Protein AF-A0A0N8GRK8-F1 (afdb_monomer)

Mean predicted aligned error: 7.38 Å

Organism: NCBI:txid70996

Sequence (192 aa):
MQARQQLKYALVEYTTNKNFCNVYDAMGIERLEWEVVSYDRTRRVHLDRANAYLPILRCKLLVHHTLTGKAFEPSWKLEVFGGSVRDDGIESRLFKVECDPGADQKFARFPIRLSITIGPGKQTATGGIAPDGKPTTQLAMRFPADDWLGICLEIRDFLQQHQAQLESYRKNLQRERQEQRRKDIPAHSTAA

Nearest PDB structures (foldseek):
  3k44-assembly4_D  TM=4.723E-01  e=7.564E-04  Drosophila melanogaster
  8cht-assembly2_B  TM=4.473E-01  e=2.857E-03  Homo sapiens
  7dsb-assembly1_A  TM=2.562E-01  e=1.939E-03  Gallus gallus
  8ptk-assembly1_K  TM=2.245E-0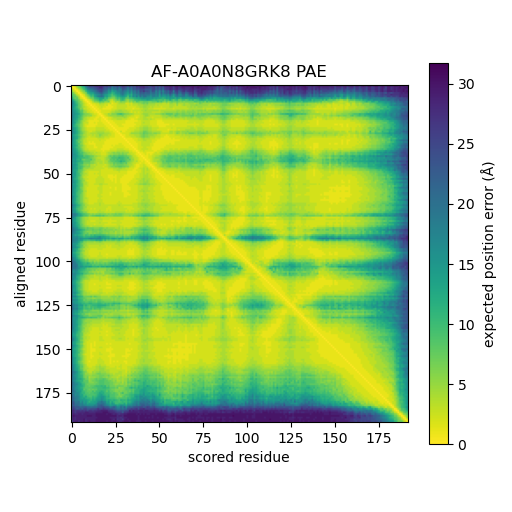1  e=8.369E-02  Sus scrofa
  7o5y-assembly1_B  TM=3.478E-01  e=1.409E+00  Streptococcus sanguinis

Solvent-accessible surface area (backbone atoms only — not comparable to full-atom values): 10696 Å² total; per-residue (Å²): 130,83,76,77,79,74,80,81,65,60,76,40,81,46,79,56,85,44,38,40,40,38,33,30,82,33,62,95,75,52,22,37,34,40,36,42,35,38,40,41,66,89,80,69,41,78,74,48,78,35,66,38,71,40,45,50,71,57,51,53,49,51,36,49,32,51,77,70,49,53,44,71,36,85,78,29,68,50,78,46,73,31,60,50,82,52,99,93,46,37,38,15,22,39,36,35,40,32,25,50,30,56,80,93,48,76,27,56,74,30,23,38,34,42,35,32,35,33,25,40,25,39,79,41,98,86,73,46,44,39,75,57,69,71,67,79,43,77,47,72,50,68,31,37,66,68,60,49,49,50,55,36,49,53,54,48,54,52,54,50,52,52,49,53,49,54,53,51,52,53,52,48,55,52,49,53,53,50,54,50,53,60,70,67,54,73,96,78,87,86,86,130

Foldseek 3Di:
DPPPPPDFDFLDWDDDLFKIWTWTDPCVVQWIKIKIWTADNVVGDTDDMFIDTGHVVLLVVLLVCLVVVVQQDPFDKDWDWAWDQDPVATKIKIWMWHQCCDVVSVNVQFRIKIKIFIDHWDQDPVRGIDDDDDTPDMDMDTHGSVVSNVVSVSSVVVVVVVVVVVVVVVVVVVVVVVVVVVVVPDPPDPDD

Structure (mmCIF, N/CA/C/O backbone):
data_AF-A0A0N8GRK8-F1
#
_entry.id   AF-A0A0N8GRK8-F1
#
loop_
_atom_site.group_PDB
_atom_site.id
_atom_site.type_symbol
_atom_site.label_atom_id
_atom_site.label_alt_id
_atom_site.label_comp_id
_atom_site.label_asym_id
_atom_site.label_entity_id
_atom_site.label_seq_id
_atom_site.pdbx_PDB_ins_code
_atom_site.Cartn_x
_atom_site.Cartn_y
_atom_site.Cartn_z
_atom_site.occupancy
_atom_site.B_iso_or_equiv
_atom_site.auth_seq_id
_atom_site.auth_comp_id
_atom_site.auth_asym_id
_atom_site.auth_atom_id
_atom_site.pdbx_PDB_model_num
ATOM 1 N N . MET A 1 1 ? 24.650 9.203 21.173 1.00 37.41 1 MET A N 1
ATOM 2 C CA . MET A 1 1 ? 23.870 7.959 21.345 1.00 37.41 1 MET A CA 1
ATOM 3 C C . MET A 1 1 ? 23.267 7.595 20.000 1.00 37.41 1 MET A C 1
ATOM 5 O O . MET A 1 1 ? 22.444 8.356 19.510 1.00 37.41 1 MET A O 1
ATOM 9 N N . GLN A 1 2 ? 23.716 6.512 19.361 1.00 35.03 2 GLN A N 1
ATOM 10 C CA . GLN A 1 2 ? 23.050 6.004 18.159 1.00 35.03 2 GLN A CA 1
ATOM 11 C C . GLN A 1 2 ? 21.679 5.479 18.585 1.00 35.03 2 GLN A C 1
ATOM 13 O O . GLN A 1 2 ? 21.599 4.581 19.423 1.00 35.03 2 GLN A O 1
ATOM 18 N N . ALA A 1 3 ? 20.610 6.087 18.072 1.00 41.72 3 ALA A N 1
ATOM 19 C CA . ALA A 1 3 ? 19.265 5.572 18.262 1.00 41.72 3 ALA A CA 1
ATOM 20 C C . ALA A 1 3 ? 19.262 4.107 17.809 1.00 41.72 3 ALA A C 1
ATOM 22 O O . ALA A 1 3 ? 19.614 3.818 16.664 1.00 41.72 3 ALA A O 1
ATOM 23 N N . ARG A 1 4 ? 18.923 3.182 18.718 1.00 41.66 4 ARG A N 1
ATOM 24 C CA . ARG A 1 4 ? 18.639 1.789 18.361 1.00 41.66 4 ARG A CA 1
ATOM 25 C C . ARG A 1 4 ? 17.619 1.842 17.230 1.00 41.66 4 ARG A C 1
ATOM 27 O O . ARG A 1 4 ? 16.490 2.267 17.458 1.00 41.66 4 ARG A O 1
ATOM 34 N N . GLN A 1 5 ? 18.037 1.477 16.022 1.00 45.66 5 GLN A N 1
ATOM 35 C CA . GLN A 1 5 ? 17.149 1.361 14.876 1.00 45.66 5 GLN A CA 1
ATOM 36 C C . GLN A 1 5 ? 16.106 0.309 15.254 1.00 45.66 5 GLN A C 1
ATOM 38 O O . GLN A 1 5 ? 16.410 -0.880 15.343 1.00 45.66 5 GLN A O 1
ATOM 43 N N . GLN A 1 6 ? 14.908 0.761 15.615 1.00 50.41 6 GLN A N 1
ATOM 44 C CA . GLN A 1 6 ? 13.817 -0.130 15.963 1.00 50.41 6 GLN A CA 1
ATOM 45 C C . GLN A 1 6 ? 13.477 -0.907 14.691 1.00 50.41 6 GLN A C 1
ATOM 47 O O . GLN A 1 6 ? 13.160 -0.306 13.664 1.00 50.41 6 GLN A O 1
ATOM 52 N N . LEU A 1 7 ? 13.637 -2.231 14.733 1.00 54.00 7 LEU A N 1
ATOM 53 C CA . LEU A 1 7 ? 13.272 -3.098 13.619 1.00 54.00 7 LEU A CA 1
ATOM 54 C C . LEU A 1 7 ? 11.787 -2.872 13.319 1.00 54.00 7 LEU A C 1
ATOM 56 O O . LEU A 1 7 ? 10.940 -3.073 14.190 1.00 54.00 7 LEU A O 1
ATOM 60 N N . LYS A 1 8 ? 11.482 -2.403 12.105 1.00 67.00 8 LYS A N 1
ATOM 61 C CA . LYS A 1 8 ? 10.104 -2.283 11.631 1.00 67.00 8 LYS A CA 1
ATOM 62 C C . LYS A 1 8 ? 9.574 -3.694 11.391 1.00 67.00 8 LYS A C 1
ATOM 64 O O . LYS A 1 8 ? 10.109 -4.405 10.544 1.00 67.00 8 LYS A O 1
ATOM 69 N N . TYR A 1 9 ? 8.543 -4.097 12.126 1.00 71.50 9 TYR A N 1
ATOM 70 C CA . TYR A 1 9 ? 7.850 -5.354 11.859 1.00 71.50 9 TYR A CA 1
ATOM 71 C C . TYR A 1 9 ? 6.912 -5.161 10.667 1.00 71.50 9 TYR A C 1
ATOM 73 O O . TYR A 1 9 ? 6.060 -4.271 10.680 1.00 71.50 9 TYR A O 1
ATOM 81 N N . ALA A 1 10 ? 7.111 -5.957 9.616 1.00 83.00 10 ALA A N 1
ATOM 82 C CA . ALA A 1 10 ? 6.223 -5.961 8.465 1.00 83.00 10 ALA A CA 1
ATOM 83 C C . ALA A 1 10 ? 4.909 -6.660 8.838 1.00 83.00 10 ALA A C 1
ATOM 85 O O . ALA A 1 10 ? 4.920 -7.759 9.385 1.00 83.00 10 ALA A O 1
ATOM 86 N N . LEU A 1 11 ? 3.787 -6.014 8.528 1.00 90.50 11 LEU A N 1
ATOM 87 C CA . LEU A 1 11 ? 2.458 -6.624 8.525 1.00 90.50 11 LEU A CA 1
ATOM 88 C C . LEU A 1 11 ? 2.373 -7.697 7.440 1.00 90.50 11 LEU A C 1
ATOM 90 O O . LEU A 1 11 ? 1.757 -8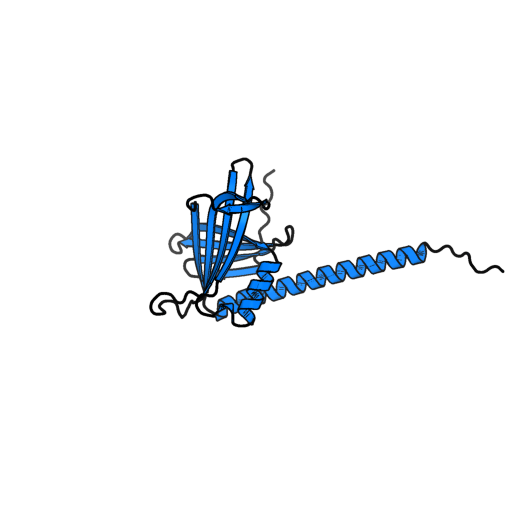.736 7.632 1.00 90.50 11 LEU A O 1
ATOM 94 N N . VAL A 1 12 ? 3.002 -7.423 6.296 1.00 93.25 12 VAL A N 1
ATOM 95 C CA . VAL A 1 12 ? 3.067 -8.322 5.148 1.00 93.25 12 VAL A CA 1
ATOM 96 C C . VAL A 1 12 ? 4.454 -8.231 4.533 1.00 93.25 12 VAL A C 1
ATOM 98 O O . VAL A 1 12 ? 4.944 -7.129 4.283 1.00 93.25 12 VAL A O 1
ATOM 101 N N . GLU A 1 13 ? 5.051 -9.382 4.245 1.00 93.12 13 GLU A N 1
ATOM 102 C CA . GLU A 1 13 ? 6.268 -9.506 3.446 1.00 93.12 13 GLU A CA 1
ATOM 103 C C . GLU A 1 13 ? 5.981 -10.437 2.266 1.00 93.12 13 GLU A C 1
ATOM 105 O O . GLU A 1 13 ? 5.696 -11.623 2.438 1.00 93.12 13 GLU A O 1
ATOM 110 N N . TYR A 1 14 ? 6.033 -9.889 1.056 1.00 93.88 14 TYR A N 1
ATOM 111 C CA . TYR A 1 14 ? 5.890 -10.645 -0.181 1.00 93.88 14 TYR A CA 1
ATOM 112 C C . TYR A 1 14 ? 7.192 -10.595 -0.966 1.00 93.88 14 TYR A C 1
ATOM 114 O O . TYR A 1 14 ? 7.738 -9.521 -1.228 1.00 93.88 14 TYR A O 1
ATOM 122 N N . THR A 1 15 ? 7.691 -11.757 -1.378 1.00 90.75 15 THR A N 1
ATOM 123 C CA . THR A 1 15 ? 9.014 -11.868 -1.992 1.00 90.75 15 THR A CA 1
ATOM 124 C C . THR A 1 15 ? 8.948 -12.580 -3.331 1.00 90.75 15 THR A C 1
ATOM 126 O O . THR A 1 15 ? 8.197 -13.527 -3.550 1.00 90.75 15 THR A O 1
ATOM 129 N N . THR A 1 16 ? 9.766 -12.106 -4.259 1.00 87.75 16 THR A N 1
ATOM 130 C CA . THR A 1 16 ? 10.042 -12.774 -5.530 1.00 87.75 16 THR A CA 1
ATOM 131 C C . THR A 1 16 ? 11.547 -12.929 -5.682 1.00 87.75 16 THR A C 1
ATOM 133 O O . THR A 1 16 ? 12.331 -12.388 -4.909 1.00 87.75 16 THR A O 1
ATOM 136 N N . ASN A 1 17 ? 11.983 -13.597 -6.749 1.00 83.56 17 ASN A N 1
ATOM 137 C CA . ASN A 1 17 ? 13.410 -13.750 -7.042 1.00 83.56 17 ASN A CA 1
ATOM 138 C C . ASN A 1 17 ? 14.182 -12.427 -7.202 1.00 83.56 17 ASN A C 1
ATOM 140 O O . ASN A 1 17 ? 15.409 -12.455 -7.145 1.00 83.56 17 ASN A O 1
ATOM 144 N N . LYS A 1 18 ? 13.493 -11.312 -7.480 1.00 87.31 18 LYS A N 1
ATOM 145 C CA . LYS A 1 18 ? 14.122 -10.022 -7.805 1.00 87.31 18 LYS A CA 1
ATOM 146 C C . LYS A 1 18 ? 13.637 -8.856 -6.957 1.00 87.31 18 LYS A C 1
ATOM 148 O O . LYS A 1 18 ? 14.332 -7.854 -6.909 1.00 87.31 18 LYS A O 1
ATOM 153 N N . ASN A 1 19 ? 12.466 -8.957 -6.335 1.00 91.88 19 ASN A N 1
ATOM 154 C CA . ASN A 1 19 ? 11.858 -7.847 -5.616 1.00 91.88 19 ASN A CA 1
ATOM 155 C C . ASN A 1 19 ? 11.193 -8.308 -4.319 1.00 91.88 19 ASN A C 1
ATOM 157 O O . ASN A 1 19 ? 10.636 -9.409 -4.272 1.00 91.88 19 ASN A O 1
ATOM 161 N N . PHE A 1 20 ? 11.179 -7.414 -3.337 1.00 92.94 20 PHE A N 1
ATOM 162 C CA . PHE A 1 20 ? 10.384 -7.498 -2.116 1.00 92.94 20 PHE A CA 1
ATOM 163 C C . PHE A 1 20 ? 9.282 -6.440 -2.154 1.00 92.94 20 PHE A C 1
ATOM 165 O O . PHE A 1 20 ? 9.511 -5.329 -2.638 1.00 92.94 20 PHE A O 1
ATOM 172 N N . CYS A 1 21 ? 8.115 -6.778 -1.620 1.00 95.75 21 CYS A N 1
ATOM 173 C CA . CYS A 1 21 ? 7.046 -5.848 -1.297 1.00 95.75 21 CYS A CA 1
ATOM 174 C C . CYS A 1 21 ? 6.692 -6.020 0.176 1.00 95.75 21 CYS A C 1
ATOM 176 O O . CYS A 1 21 ? 6.192 -7.073 0.571 1.00 95.75 21 CYS A O 1
ATOM 178 N N . ASN A 1 22 ? 6.922 -4.975 0.961 1.00 95.62 22 ASN A N 1
ATOM 179 C CA . ASN A 1 22 ? 6.666 -4.973 2.392 1.00 95.62 22 ASN A CA 1
ATOM 180 C C . ASN A 1 22 ? 5.576 -3.959 2.721 1.00 95.62 22 ASN A C 1
ATOM 182 O O . ASN A 1 22 ? 5.530 -2.870 2.142 1.00 95.62 22 ASN A O 1
ATOM 186 N N . VAL A 1 23 ? 4.722 -4.304 3.678 1.00 96.88 23 VAL A N 1
ATOM 187 C CA . VAL A 1 23 ? 3.746 -3.383 4.263 1.00 96.88 23 VAL A CA 1
ATOM 188 C C . VAL A 1 23 ? 4.037 -3.279 5.747 1.00 96.88 23 VAL A C 1
ATOM 190 O O . VAL A 1 23 ? 4.042 -4.293 6.437 1.00 96.88 23 VAL A O 1
ATOM 193 N N . TYR A 1 24 ? 4.279 -2.073 6.246 1.00 95.75 24 TYR A N 1
ATOM 194 C CA . TYR A 1 24 ? 4.592 -1.814 7.649 1.00 95.75 24 TYR A CA 1
ATOM 195 C C . TYR A 1 24 ? 3.489 -1.008 8.329 1.00 95.75 24 TYR A C 1
ATOM 197 O O . TYR A 1 24 ? 2.806 -0.181 7.710 1.00 95.75 24 TYR A O 1
ATOM 205 N N . ASP A 1 25 ? 3.372 -1.220 9.637 1.00 93.00 25 ASP A N 1
ATOM 206 C CA . ASP A 1 25 ? 2.574 -0.375 10.513 1.00 93.00 25 ASP A CA 1
ATOM 207 C C . ASP A 1 25 ? 3.177 1.042 10.575 1.00 93.00 25 ASP A C 1
ATOM 209 O O . ASP A 1 25 ? 4.331 1.237 10.963 1.00 93.00 25 ASP A O 1
ATOM 213 N N . ALA A 1 26 ? 2.377 2.037 10.187 1.00 91.38 26 ALA A N 1
ATOM 214 C CA . ALA A 1 26 ? 2.652 3.456 10.392 1.00 91.38 26 ALA A CA 1
ATOM 215 C C . ALA A 1 26 ? 1.423 4.173 10.991 1.00 91.38 26 ALA A C 1
ATOM 217 O O . ALA A 1 26 ? 1.161 5.350 10.716 1.00 91.38 26 ALA A O 1
ATOM 218 N N . MET A 1 27 ? 0.652 3.463 11.824 1.00 86.75 27 MET A N 1
ATOM 219 C CA . MET A 1 27 ? -0.590 3.945 12.431 1.00 86.75 27 MET A CA 1
ATOM 220 C C . MET A 1 27 ? -0.386 5.191 13.296 1.00 86.75 27 MET A C 1
ATOM 222 O O . MET A 1 27 ? -1.312 5.987 13.424 1.00 86.75 27 MET A O 1
ATOM 226 N N . GLY A 1 28 ? 0.829 5.427 13.808 1.00 85.25 28 GLY A N 1
ATOM 227 C CA . GLY A 1 28 ? 1.185 6.665 14.515 1.00 85.25 28 GLY A CA 1
ATOM 228 C C . GLY A 1 28 ? 0.998 7.949 13.690 1.00 85.25 28 GLY A C 1
ATOM 229 O O . GLY A 1 28 ? 0.902 9.027 14.266 1.00 85.25 28 GLY A O 1
ATOM 230 N N . ILE A 1 29 ? 0.907 7.841 12.360 1.00 87.94 29 ILE A N 1
ATOM 231 C CA . ILE A 1 29 ? 0.565 8.947 11.451 1.00 87.94 29 ILE A CA 1
ATOM 232 C C . ILE A 1 29 ? -0.678 8.642 10.599 1.00 87.94 29 ILE A C 1
ATOM 234 O O . ILE A 1 29 ? -0.863 9.246 9.544 1.00 87.94 29 ILE A O 1
ATOM 238 N N . GLU A 1 30 ? -1.506 7.687 11.035 1.00 91.56 30 GLU A N 1
ATOM 239 C CA . GLU A 1 30 ? -2.720 7.227 10.344 1.00 91.56 30 GLU A CA 1
ATOM 240 C C . GLU A 1 30 ? -2.464 6.727 8.909 1.00 91.56 30 GLU A C 1
ATOM 242 O O . GLU A 1 30 ? -3.227 6.995 7.967 1.00 91.56 30 GLU A O 1
ATOM 247 N N . ARG A 1 31 ? -1.361 5.991 8.719 1.00 94.62 31 ARG A N 1
ATOM 248 C CA . ARG A 1 31 ? -0.964 5.438 7.418 1.00 94.62 31 ARG A CA 1
ATOM 249 C C . ARG A 1 31 ? -0.446 4.007 7.532 1.00 94.62 31 ARG A C 1
ATOM 251 O O . ARG A 1 31 ? -0.099 3.551 8.611 1.00 94.62 31 ARG A O 1
ATOM 258 N N . LEU A 1 32 ? -0.361 3.322 6.396 1.00 95.88 32 LEU A N 1
ATOM 259 C CA . LEU A 1 32 ? 0.496 2.148 6.224 1.00 95.88 32 LEU A CA 1
ATOM 260 C C . LEU A 1 32 ? 1.650 2.516 5.296 1.00 95.88 32 LEU A C 1
ATOM 262 O O . LEU A 1 32 ? 1.441 3.198 4.287 1.00 95.88 32 LEU A O 1
ATOM 266 N N . GLU A 1 33 ? 2.857 2.076 5.628 1.00 96.31 33 GLU A N 1
ATOM 267 C CA . GLU A 1 33 ? 4.018 2.238 4.755 1.00 96.31 33 GLU A CA 1
ATOM 268 C C . GLU A 1 33 ? 4.107 1.042 3.815 1.00 96.31 33 GLU A C 1
ATOM 270 O O . GLU A 1 33 ? 4.198 -0.097 4.256 1.00 96.31 33 GLU A O 1
ATOM 275 N N . TRP A 1 34 ? 4.096 1.310 2.517 1.00 97.12 34 TRP A N 1
ATOM 276 C CA . TRP A 1 34 ? 4.373 0.336 1.475 1.00 97.12 34 TRP A CA 1
ATOM 277 C C . TRP A 1 34 ? 5.788 0.544 0.979 1.00 97.12 34 TRP A C 1
ATOM 279 O O . TRP A 1 34 ? 6.162 1.667 0.643 1.00 97.12 34 TRP A O 1
ATOM 289 N N . GLU A 1 35 ? 6.554 -0.529 0.891 1.00 96.38 35 GLU A N 1
ATOM 290 C CA . GLU A 1 35 ? 7.923 -0.517 0.407 1.00 96.38 35 GLU A CA 1
ATOM 291 C C . GLU A 1 35 ? 8.090 -1.544 -0.707 1.00 96.38 35 GLU A C 1
ATOM 293 O O . GLU A 1 35 ? 7.653 -2.685 -0.583 1.00 96.38 35 GLU A O 1
ATOM 298 N N . VAL A 1 36 ? 8.758 -1.137 -1.782 1.00 96.50 36 VAL A N 1
ATOM 299 C CA . VAL A 1 36 ? 9.245 -2.027 -2.832 1.00 96.50 36 VAL A CA 1
ATOM 300 C C . VAL A 1 36 ? 10.765 -1.950 -2.843 1.00 96.50 36 VAL A C 1
ATOM 302 O O . VAL A 1 36 ? 11.337 -0.858 -2.868 1.00 96.50 36 VAL A O 1
ATOM 305 N N . VAL A 1 37 ? 11.421 -3.106 -2.833 1.00 93.94 37 VAL A N 1
ATOM 306 C CA . VAL A 1 37 ? 12.886 -3.216 -2.847 1.00 93.94 37 VAL A CA 1
ATOM 307 C C . VAL A 1 37 ? 13.308 -4.092 -4.014 1.00 93.94 37 VAL A C 1
ATOM 309 O O . VAL A 1 37 ? 12.790 -5.194 -4.166 1.00 93.94 37 VAL A O 1
ATOM 312 N N . SER A 1 38 ? 14.265 -3.620 -4.809 1.00 92.31 38 SER A N 1
ATOM 313 C CA . SER A 1 38 ? 14.930 -4.411 -5.846 1.00 92.31 38 SER A CA 1
ATOM 314 C C . SER A 1 38 ? 16.134 -5.149 -5.262 1.00 92.31 38 SER A C 1
ATOM 316 O O . SER A 1 38 ? 16.874 -4.603 -4.440 1.00 92.31 38 SER A O 1
ATOM 318 N N . TYR A 1 39 ? 16.345 -6.390 -5.688 1.00 89.75 39 TYR A N 1
ATOM 319 C CA . TYR A 1 39 ? 17.332 -7.304 -5.126 1.00 89.75 39 TYR A CA 1
ATOM 320 C C . TYR A 1 39 ? 18.117 -8.049 -6.198 1.00 89.75 39 TYR A C 1
ATOM 322 O O . TYR A 1 39 ? 17.554 -8.695 -7.085 1.00 89.75 39 TYR A O 1
ATOM 330 N N . ASP A 1 40 ? 19.441 -8.023 -6.063 1.00 87.25 40 ASP A N 1
ATOM 331 C CA . ASP A 1 40 ? 20.327 -8.906 -6.809 1.00 87.25 40 ASP A CA 1
ATOM 332 C C . ASP A 1 40 ? 20.541 -10.193 -6.011 1.00 87.25 40 ASP A C 1
ATOM 334 O O . ASP A 1 40 ? 21.295 -10.225 -5.036 1.00 87.25 40 ASP A O 1
ATOM 338 N N . ARG A 1 41 ? 19.902 -11.280 -6.453 1.00 83.00 41 ARG A N 1
ATOM 339 C CA . ARG A 1 41 ? 20.027 -12.601 -5.823 1.00 83.00 41 ARG A CA 1
ATOM 340 C C . ARG A 1 41 ? 21.442 -13.175 -5.895 1.00 83.00 41 ARG A C 1
ATOM 342 O O . ARG A 1 41 ? 21.852 -13.878 -4.974 1.00 83.00 41 ARG A O 1
ATOM 349 N N . THR A 1 42 ? 22.178 -12.902 -6.968 1.00 85.94 42 THR A N 1
ATOM 350 C CA . THR A 1 42 ? 23.532 -13.434 -7.170 1.00 85.94 42 THR A CA 1
ATOM 351 C C . THR A 1 42 ? 24.502 -12.766 -6.209 1.00 85.9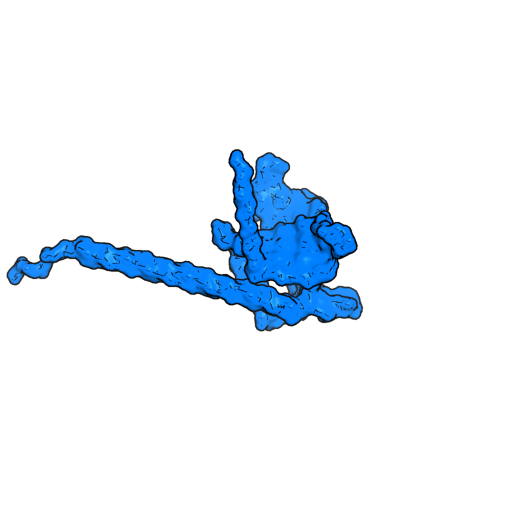4 42 THR A C 1
ATOM 353 O O . THR A 1 42 ? 25.285 -13.440 -5.542 1.00 85.94 42 THR A O 1
ATOM 356 N N . ARG A 1 43 ? 24.416 -11.438 -6.104 1.00 86.19 43 ARG A N 1
ATOM 357 C CA . ARG A 1 43 ? 25.264 -10.635 -5.212 1.00 86.19 43 ARG A CA 1
ATOM 358 C C . ARG A 1 43 ? 24.747 -10.581 -3.776 1.00 86.19 43 ARG A C 1
ATOM 360 O O . ARG A 1 43 ? 25.476 -10.159 -2.888 1.00 86.19 43 ARG A O 1
ATOM 367 N N . ARG A 1 44 ? 23.510 -11.025 -3.553 1.00 83.50 44 ARG A N 1
ATOM 368 C CA . ARG A 1 44 ? 22.783 -10.987 -2.281 1.00 83.50 44 ARG A CA 1
ATOM 369 C C . ARG A 1 44 ? 22.669 -9.583 -1.679 1.00 83.50 44 ARG A C 1
ATOM 371 O O . ARG A 1 44 ? 22.782 -9.422 -0.467 1.00 83.50 44 ARG A O 1
ATOM 378 N N . VAL A 1 45 ? 22.421 -8.572 -2.513 1.00 86.81 45 VAL A N 1
ATOM 379 C CA . VAL A 1 45 ? 22.345 -7.161 -2.090 1.00 86.81 45 VAL A CA 1
ATOM 380 C C . VAL A 1 45 ? 21.070 -6.476 -2.569 1.00 86.81 45 VAL A C 1
ATOM 382 O O . VAL A 1 45 ? 20.565 -6.757 -3.657 1.00 86.81 45 VAL A O 1
ATOM 385 N N . HIS A 1 46 ? 20.562 -5.549 -1.753 1.00 88.31 46 HIS A N 1
ATOM 386 C CA . HIS A 1 46 ? 19.513 -4.616 -2.163 1.00 88.31 46 HIS A CA 1
ATOM 387 C C . HIS A 1 46 ? 20.109 -3.616 -3.160 1.00 88.31 46 HIS A C 1
ATOM 389 O O . HIS A 1 46 ? 21.157 -3.032 -2.891 1.00 88.31 46 HIS A O 1
ATOM 395 N N . LEU A 1 47 ? 19.455 -3.444 -4.306 1.00 89.31 47 LEU A N 1
ATOM 396 C CA . LEU A 1 47 ? 19.905 -2.538 -5.363 1.00 89.31 47 LEU A CA 1
ATOM 397 C C . LEU A 1 47 ? 19.277 -1.155 -5.231 1.00 89.31 47 LEU A C 1
ATOM 399 O O . LEU A 1 47 ? 19.958 -0.151 -5.398 1.00 89.31 47 LEU A O 1
ATOM 403 N N . ASP A 1 48 ? 17.977 -1.118 -4.952 1.00 91.81 48 ASP A N 1
ATOM 404 C CA . ASP A 1 48 ? 17.205 0.115 -4.878 1.00 91.81 48 ASP A CA 1
ATOM 405 C C . ASP A 1 48 ? 15.966 -0.100 -4.002 1.00 91.81 48 ASP A C 1
ATOM 407 O O . ASP A 1 48 ? 15.522 -1.239 -3.805 1.00 91.81 48 ASP A O 1
ATOM 411 N N . ARG A 1 49 ? 15.412 0.984 -3.463 1.00 93.81 49 ARG A N 1
ATOM 412 C CA . ARG A 1 49 ? 14.279 0.968 -2.536 1.00 93.81 49 ARG A CA 1
ATOM 413 C C . ARG A 1 49 ? 13.398 2.185 -2.762 1.00 93.81 49 ARG A C 1
ATOM 415 O O . ARG A 1 49 ? 13.877 3.311 -2.801 1.00 93.81 49 ARG A O 1
ATOM 422 N N . ALA A 1 50 ? 12.093 1.956 -2.797 1.00 95.31 50 ALA A N 1
ATOM 423 C CA . ALA A 1 50 ? 11.094 3.007 -2.864 1.00 95.31 50 ALA A CA 1
ATOM 424 C C . ALA A 1 50 ? 9.984 2.719 -1.857 1.00 95.31 50 ALA A C 1
ATOM 426 O O . ALA A 1 50 ? 9.498 1.593 -1.777 1.00 95.31 50 ALA A O 1
ATOM 427 N N . ASN A 1 51 ? 9.565 3.734 -1.106 1.00 95.81 51 ASN A N 1
ATOM 428 C CA . ASN A 1 51 ? 8.467 3.620 -0.159 1.00 95.81 51 ASN A CA 1
ATOM 429 C C . ASN A 1 51 ? 7.434 4.740 -0.319 1.00 95.81 51 ASN A C 1
ATOM 431 O O . ASN A 1 51 ? 7.738 5.850 -0.763 1.00 95.81 51 ASN A O 1
ATOM 435 N N . ALA A 1 52 ? 6.196 4.447 0.068 1.00 96.38 52 ALA A N 1
ATOM 436 C CA . ALA A 1 52 ? 5.093 5.393 0.100 1.00 96.38 52 ALA A CA 1
ATOM 437 C C . ALA A 1 52 ? 4.177 5.128 1.295 1.00 96.38 52 ALA A C 1
ATOM 439 O O . ALA A 1 52 ? 3.937 3.989 1.676 1.00 96.38 52 ALA A O 1
ATOM 440 N N . TYR A 1 53 ? 3.631 6.199 1.867 1.00 95.25 53 TYR A N 1
ATOM 441 C CA . TYR A 1 53 ? 2.750 6.122 3.028 1.00 95.25 53 TYR A CA 1
ATOM 442 C C . TYR A 1 53 ? 1.308 6.366 2.606 1.00 95.25 53 TYR A C 1
ATOM 444 O O . TYR A 1 53 ? 0.936 7.498 2.271 1.00 95.25 53 TYR A O 1
ATOM 452 N N . LEU A 1 54 ? 0.496 5.317 2.652 1.00 96.06 54 LEU A N 1
ATOM 453 C CA . LEU A 1 54 ? -0.904 5.363 2.263 1.00 96.06 54 LEU A CA 1
ATOM 454 C C . LEU A 1 54 ? -1.800 5.689 3.458 1.00 96.06 54 LEU A C 1
ATOM 456 O O . LEU A 1 54 ? -1.748 4.970 4.453 1.00 96.06 54 LEU A O 1
ATOM 460 N N . PRO A 1 55 ? -2.670 6.711 3.361 1.00 95.19 55 PRO A N 1
ATOM 461 C CA . PRO A 1 55 ? -3.721 6.943 4.349 1.00 95.19 55 PRO A CA 1
ATOM 462 C C . PRO A 1 55 ? -4.594 5.706 4.547 1.00 95.19 55 PRO A C 1
ATOM 464 O O . PRO A 1 55 ? -4.962 5.057 3.564 1.00 95.19 55 PRO A O 1
ATOM 467 N N . ILE A 1 56 ? -5.013 5.430 5.786 1.00 94.81 56 ILE A N 1
ATOM 468 C CA . ILE A 1 56 ? -5.844 4.249 6.094 1.00 94.81 56 ILE A CA 1
ATOM 469 C C . ILE A 1 56 ? -7.107 4.186 5.239 1.00 94.81 56 ILE A C 1
ATOM 471 O O . ILE A 1 56 ? -7.484 3.111 4.778 1.00 94.81 56 ILE A O 1
ATOM 475 N N . LEU A 1 57 ? -7.737 5.327 4.952 1.00 95.00 57 LEU A N 1
ATOM 476 C CA . LEU A 1 57 ? -8.908 5.367 4.076 1.00 95.00 57 LEU A CA 1
ATOM 477 C C . LEU A 1 57 ? -8.594 4.854 2.659 1.00 95.00 57 LEU A C 1
ATOM 479 O O . LEU A 1 57 ? -9.409 4.155 2.059 1.00 95.00 57 LEU A O 1
ATOM 483 N N . ARG A 1 58 ? -7.401 5.156 2.132 1.00 96.94 58 ARG A N 1
ATOM 484 C CA . ARG A 1 58 ? -6.945 4.651 0.830 1.00 96.94 58 ARG A CA 1
ATOM 485 C C . ARG A 1 58 ? -6.581 3.170 0.898 1.00 96.94 58 ARG A C 1
ATOM 487 O O . ARG A 1 58 ? -6.924 2.453 -0.035 1.00 96.94 58 ARG A O 1
ATOM 494 N N . CYS A 1 59 ? -5.997 2.694 2.001 1.00 97.00 59 CYS A N 1
ATOM 495 C CA . CYS A 1 59 ? -5.789 1.259 2.232 1.00 97.00 59 CYS A CA 1
ATOM 496 C C . CYS A 1 59 ? -7.120 0.493 2.247 1.00 97.00 59 CYS A C 1
ATOM 498 O O . CYS A 1 59 ? -7.268 -0.496 1.538 1.00 97.00 59 CYS A O 1
ATOM 500 N N . LYS A 1 60 ? -8.124 0.987 2.986 1.00 97.06 60 LYS A N 1
ATOM 501 C CA . LYS A 1 60 ? -9.471 0.392 3.026 1.00 97.06 60 LYS A CA 1
ATOM 502 C C . LYS A 1 60 ? -10.123 0.365 1.643 1.00 97.06 60 LYS A C 1
ATOM 504 O O . LYS A 1 60 ? -10.732 -0.636 1.281 1.00 97.06 60 LYS A O 1
ATOM 509 N N . LEU A 1 61 ? -9.971 1.436 0.862 1.00 97.88 61 LEU A N 1
ATOM 510 C CA . LEU A 1 61 ? -10.488 1.493 -0.506 1.00 97.88 61 LEU A CA 1
ATOM 511 C C . LEU A 1 61 ? -9.785 0.493 -1.433 1.00 97.88 61 LEU A C 1
ATOM 513 O O . LEU A 1 61 ? -10.453 -0.159 -2.231 1.00 97.88 61 LEU A O 1
ATOM 517 N N . LEU A 1 62 ? -8.460 0.354 -1.314 1.00 98.12 62 LEU A N 1
ATOM 518 C CA . LEU A 1 62 ? -7.692 -0.638 -2.064 1.00 98.12 62 LEU A CA 1
ATOM 519 C C . LEU A 1 62 ? -8.188 -2.054 -1.758 1.00 98.12 62 LEU A C 1
ATOM 521 O O . LEU A 1 62 ? -8.553 -2.781 -2.677 1.00 98.12 62 LEU A O 1
ATOM 525 N N . VAL A 1 63 ? -8.284 -2.399 -0.471 1.00 98.25 63 VAL A N 1
ATOM 526 C CA . VAL A 1 63 ? -8.832 -3.680 -0.007 1.00 98.25 63 VAL A CA 1
ATOM 527 C C . VAL A 1 63 ? -10.238 -3.895 -0.563 1.00 98.25 63 VAL A C 1
ATOM 529 O O . VAL A 1 63 ? -10.519 -4.941 -1.137 1.00 98.25 63 VAL A O 1
ATOM 532 N N . HIS A 1 64 ? -11.118 -2.900 -0.451 1.00 98.31 64 HIS A N 1
ATOM 533 C CA . HIS A 1 64 ? -12.486 -2.999 -0.951 1.00 98.31 64 HIS A CA 1
ATOM 534 C C . HIS A 1 64 ? -12.541 -3.271 -2.462 1.00 98.31 64 HIS A C 1
ATOM 536 O O . HIS A 1 64 ? -13.272 -4.161 -2.895 1.00 98.31 64 HIS A O 1
ATOM 542 N N . HIS A 1 65 ? -11.754 -2.553 -3.268 1.00 98.31 65 HIS A N 1
ATOM 543 C CA . HIS A 1 65 ? -11.697 -2.782 -4.713 1.00 98.31 65 HIS A CA 1
ATOM 544 C C . HIS A 1 65 ? -11.153 -4.172 -5.060 1.00 98.31 65 HIS A C 1
ATOM 546 O O . HIS A 1 65 ? -11.664 -4.799 -5.984 1.00 98.31 65 HIS A O 1
ATOM 552 N N . THR A 1 66 ? -10.166 -4.679 -4.318 1.00 98.00 66 THR A N 1
ATOM 553 C CA . THR A 1 66 ? -9.663 -6.047 -4.503 1.00 98.00 66 THR A CA 1
ATOM 554 C C . THR A 1 66 ? -10.742 -7.082 -4.182 1.00 98.00 66 THR A C 1
ATOM 556 O O . THR A 1 66 ? -11.013 -7.960 -4.995 1.00 98.00 66 THR A O 1
ATOM 559 N N . LEU A 1 67 ? -11.415 -6.955 -3.034 1.00 97.38 67 LEU A N 1
ATOM 560 C CA . LEU A 1 67 ? -12.416 -7.930 -2.581 1.00 97.38 67 LEU A CA 1
ATOM 561 C C . LEU A 1 67 ? -13.694 -7.942 -3.425 1.00 97.38 67 LEU A C 1
ATOM 563 O O . LEU A 1 67 ? -14.353 -8.971 -3.523 1.00 97.38 67 LEU A O 1
ATOM 567 N N . THR A 1 68 ? -14.054 -6.809 -4.027 1.00 97.44 68 THR A N 1
ATOM 568 C CA . THR A 1 68 ? -15.226 -6.698 -4.916 1.00 97.44 68 THR A CA 1
ATOM 569 C C . THR A 1 68 ? -14.923 -7.069 -6.365 1.00 97.44 68 THR A C 1
ATOM 571 O O . THR A 1 68 ? -15.802 -6.974 -7.213 1.00 97.44 68 THR A O 1
ATOM 574 N N . GLY A 1 69 ? -13.684 -7.458 -6.678 1.00 96.12 69 GLY A N 1
ATOM 575 C CA . GLY A 1 69 ? -13.262 -7.792 -8.038 1.00 96.12 69 GLY A CA 1
ATOM 576 C C . GLY A 1 69 ? -12.913 -6.580 -8.909 1.00 96.12 69 GLY A C 1
ATOM 577 O O . GLY A 1 69 ? -12.222 -6.731 -9.913 1.00 96.12 69 GLY A O 1
ATOM 578 N N . LYS A 1 70 ? -13.301 -5.367 -8.496 1.00 96.50 70 LYS A N 1
ATOM 579 C CA . LYS A 1 70 ? -13.070 -4.124 -9.242 1.00 96.50 70 LYS A CA 1
ATOM 580 C C . LYS A 1 70 ? -11.596 -3.877 -9.566 1.00 96.50 70 LYS A C 1
ATOM 582 O O . LYS A 1 70 ? -11.281 -3.355 -10.628 1.00 96.50 70 LYS A O 1
ATOM 587 N N . ALA A 1 71 ? -10.681 -4.262 -8.673 1.00 96.31 71 ALA A N 1
ATOM 588 C CA . ALA A 1 71 ? -9.244 -4.101 -8.899 1.00 96.31 71 ALA A CA 1
ATOM 589 C C . ALA A 1 71 ? -8.696 -4.930 -10.071 1.00 96.31 71 ALA A C 1
ATOM 591 O O . ALA A 1 71 ? -7.592 -4.657 -10.533 1.00 96.31 71 ALA A O 1
ATOM 592 N N . PHE A 1 72 ? -9.448 -5.926 -10.542 1.00 94.19 72 PHE A N 1
ATOM 593 C CA . PHE A 1 72 ? -9.068 -6.803 -11.648 1.00 94.19 72 PHE A CA 1
ATOM 594 C C . PHE A 1 72 ? -9.738 -6.413 -12.973 1.00 94.19 72 PHE A C 1
ATOM 596 O O . PHE A 1 72 ? -9.463 -7.034 -13.999 1.00 94.19 72 PHE A O 1
ATOM 603 N N . GLU A 1 73 ? -10.579 -5.376 -12.983 1.00 93.25 73 GLU A N 1
ATOM 604 C CA . GLU A 1 73 ? -11.160 -4.846 -14.216 1.00 93.25 73 GLU A CA 1
ATOM 605 C C . GLU A 1 73 ? -10.074 -4.217 -15.109 1.00 93.25 73 GLU A C 1
ATOM 607 O O . GLU A 1 73 ? -9.154 -3.559 -14.601 1.00 93.25 73 GLU A O 1
ATOM 612 N N . PRO A 1 74 ? -10.164 -4.370 -16.444 1.00 86.31 74 PRO A N 1
ATOM 613 C CA . PRO A 1 74 ? -9.247 -3.708 -17.363 1.00 86.31 74 PRO A CA 1
ATOM 614 C C . PRO A 1 74 ? -9.204 -2.197 -17.120 1.00 86.31 74 PRO A C 1
ATOM 616 O O . PRO A 1 74 ? -10.235 -1.557 -16.926 1.00 86.31 74 PRO A O 1
ATOM 619 N N . SER A 1 75 ? -8.001 -1.620 -17.145 1.00 85.69 75 SER A N 1
ATOM 620 C CA . SER A 1 75 ? -7.769 -0.181 -16.932 1.00 85.69 75 SER A CA 1
ATOM 621 C C . SER A 1 75 ? -8.084 0.345 -15.527 1.00 85.69 75 SER A C 1
ATOM 623 O O . SER A 1 75 ? -7.944 1.551 -15.293 1.00 85.69 75 SER A O 1
ATOM 625 N N . TRP A 1 76 ? -8.449 -0.516 -14.570 1.00 95.94 76 TRP A N 1
ATOM 626 C CA . TRP A 1 76 ? -8.559 -0.087 -13.183 1.00 95.94 76 TRP A CA 1
ATOM 627 C C . TRP A 1 76 ? -7.199 0.378 -12.657 1.00 95.94 76 TRP A C 1
ATOM 629 O O . TRP A 1 76 ? -6.170 -0.277 -12.850 1.00 95.94 76 TRP A O 1
ATOM 639 N N . LYS A 1 77 ? -7.205 1.510 -11.950 1.00 97.06 77 LYS A N 1
ATOM 640 C CA . LYS A 1 77 ? -6.038 2.033 -11.248 1.00 97.06 77 LYS A CA 1
ATOM 641 C C . LYS A 1 77 ? -6.425 2.789 -9.983 1.00 97.06 77 LYS A C 1
ATOM 643 O O . LYS A 1 77 ? -7.465 3.446 -9.920 1.00 97.06 77 LYS A O 1
ATOM 648 N N . LEU A 1 78 ? -5.539 2.745 -8.998 1.00 97.69 78 LEU A N 1
ATOM 649 C CA . LEU A 1 78 ? -5.567 3.560 -7.794 1.00 97.69 78 LEU A CA 1
ATOM 650 C C . LEU A 1 78 ? -4.240 4.310 -7.685 1.00 97.69 78 LEU A C 1
ATOM 652 O O . LEU A 1 78 ? -3.183 3.691 -7.611 1.00 97.69 78 LEU A O 1
ATOM 656 N N . GLU A 1 79 ? -4.309 5.638 -7.642 1.00 96.38 79 GLU A N 1
ATOM 657 C CA . GLU A 1 79 ? -3.153 6.525 -7.507 1.00 96.38 79 GLU A CA 1
ATOM 658 C C . GLU A 1 79 ? -3.276 7.334 -6.213 1.00 96.38 79 GLU A C 1
ATOM 660 O O . GLU A 1 79 ? -4.335 7.884 -5.897 1.00 96.38 79 GLU A O 1
ATOM 665 N N . VAL A 1 80 ? -2.188 7.393 -5.448 1.00 95.19 80 VAL A N 1
ATOM 666 C CA . VAL A 1 80 ? -2.093 8.170 -4.212 1.00 95.19 80 VAL A CA 1
ATOM 667 C C . VAL A 1 80 ? -0.823 9.004 -4.266 1.00 95.19 80 VAL A C 1
ATOM 669 O O . VAL A 1 80 ? 0.289 8.476 -4.267 1.00 95.19 80 VAL A O 1
ATOM 672 N N . PHE A 1 81 ? -1.012 10.320 -4.293 1.00 92.94 81 PHE A N 1
ATOM 673 C CA . PHE A 1 81 ? 0.065 11.290 -4.171 1.00 92.94 81 PHE A CA 1
ATOM 674 C C . PHE A 1 81 ? 0.342 11.570 -2.697 1.00 92.94 81 PHE A C 1
ATOM 676 O O . PHE A 1 81 ? -0.571 11.751 -1.887 1.00 92.94 81 PHE A O 1
ATOM 683 N N . GLY A 1 82 ? 1.618 11.608 -2.356 1.00 90.94 82 GLY A N 1
ATOM 684 C CA . GLY A 1 82 ? 2.112 11.980 -1.047 1.00 90.94 82 GLY A CA 1
ATOM 685 C C . GLY A 1 82 ? 3.502 12.577 -1.164 1.00 90.94 82 GLY A C 1
ATOM 686 O O . GLY A 1 82 ? 3.965 12.939 -2.245 1.00 90.94 82 GLY A O 1
ATOM 687 N N . GLY A 1 83 ? 4.179 12.684 -0.032 1.00 91.06 83 GLY A N 1
ATOM 688 C CA . GLY A 1 83 ? 5.486 13.304 0.018 1.00 91.06 83 GLY A CA 1
ATOM 689 C C . GLY A 1 83 ? 5.822 13.810 1.404 1.00 91.06 83 GLY A C 1
ATOM 690 O O . GLY A 1 83 ? 5.055 13.619 2.350 1.00 91.06 83 GLY A O 1
ATOM 691 N N . SER A 1 84 ? 6.965 14.469 1.496 1.00 90.81 84 SER A N 1
ATOM 692 C CA . SER A 1 84 ? 7.405 15.161 2.700 1.00 90.81 84 SER A CA 1
ATOM 693 C C . SER A 1 84 ? 8.056 16.480 2.322 1.00 90.81 84 SER A C 1
ATOM 695 O O . SER A 1 84 ? 8.782 16.549 1.332 1.00 90.81 84 SER A O 1
ATOM 697 N N . VAL A 1 85 ? 7.814 17.501 3.136 1.00 90.38 85 VAL A N 1
ATOM 698 C CA . VAL A 1 85 ? 8.585 18.744 3.114 1.00 90.38 85 VAL A CA 1
ATOM 699 C C . VAL A 1 85 ? 9.748 18.566 4.081 1.00 90.38 85 VAL A C 1
ATOM 701 O O . VAL A 1 85 ? 9.541 18.095 5.202 1.00 90.38 85 VAL A O 1
ATOM 704 N N . ARG A 1 86 ? 10.952 18.897 3.634 1.00 85.69 86 ARG A N 1
ATOM 705 C CA . ARG A 1 86 ? 12.183 18.890 4.423 1.00 85.69 86 ARG A CA 1
ATOM 706 C C . ARG A 1 86 ? 12.925 20.202 4.184 1.00 85.69 86 ARG A C 1
ATOM 708 O O . ARG A 1 86 ? 12.590 20.943 3.261 1.00 85.69 86 ARG A O 1
ATOM 715 N N . ASP A 1 87 ? 13.930 20.476 5.005 1.00 81.44 87 ASP A N 1
ATOM 716 C CA . ASP A 1 87 ? 14.708 21.718 4.920 1.00 81.44 87 ASP A CA 1
ATOM 717 C C . ASP A 1 87 ? 15.451 21.860 3.576 1.00 81.44 87 ASP A C 1
ATOM 719 O O . ASP A 1 87 ? 15.704 22.972 3.119 1.00 81.44 87 ASP A O 1
ATOM 723 N N . ASP A 1 88 ? 15.763 20.740 2.918 1.00 82.81 88 ASP A N 1
ATOM 724 C CA . ASP A 1 88 ? 16.462 20.645 1.632 1.00 82.81 88 ASP A CA 1
ATOM 725 C C . ASP A 1 88 ? 15.528 20.598 0.407 1.00 82.81 88 ASP A C 1
ATOM 727 O O . ASP A 1 88 ? 16.001 20.621 -0.731 1.00 82.81 88 ASP A O 1
ATOM 731 N N . GLY A 1 89 ? 14.206 20.566 0.612 1.00 90.00 89 GLY A N 1
ATOM 732 C CA . GLY A 1 89 ? 13.224 20.610 -0.467 1.00 90.00 89 GLY A CA 1
ATOM 733 C C . GLY A 1 89 ? 11.962 19.790 -0.214 1.00 90.00 89 GLY A C 1
ATOM 734 O O . GLY A 1 89 ? 11.701 19.266 0.870 1.00 90.00 89 GLY A O 1
ATOM 735 N N . ILE A 1 90 ? 11.134 19.687 -1.253 1.00 93.62 90 ILE A N 1
ATOM 736 C CA . ILE A 1 90 ? 9.903 18.897 -1.225 1.00 93.62 90 ILE A CA 1
ATOM 737 C C . ILE A 1 90 ? 10.135 17.623 -2.027 1.00 93.62 90 ILE A C 1
ATOM 739 O O . ILE A 1 90 ? 10.464 17.665 -3.211 1.00 93.62 90 ILE A O 1
ATOM 743 N N . GLU A 1 91 ? 9.907 16.484 -1.388 1.00 94.31 91 GLU A N 1
ATOM 744 C CA . GLU A 1 91 ? 9.975 15.174 -2.022 1.00 94.31 91 GLU A CA 1
ATOM 745 C C . GLU A 1 91 ? 8.557 14.670 -2.279 1.00 94.31 91 GLU A C 1
ATOM 747 O O . GLU A 1 91 ? 7.761 14.530 -1.345 1.00 94.31 91 GLU A O 1
ATOM 752 N N . SER A 1 92 ? 8.240 14.380 -3.537 1.00 95.38 92 SER A N 1
ATOM 753 C CA . SER A 1 92 ? 6.985 13.747 -3.926 1.00 95.38 92 SER A CA 1
ATOM 754 C C . SER A 1 92 ? 7.128 12.228 -3.963 1.00 95.38 92 SER A C 1
ATOM 756 O O . SER A 1 92 ? 8.171 11.675 -4.316 1.00 95.38 92 SER A O 1
ATOM 758 N N . ARG A 1 93 ? 6.047 11.546 -3.587 1.00 96.12 93 ARG A N 1
ATOM 759 C CA . ARG A 1 93 ? 5.902 10.094 -3.677 1.00 96.12 93 ARG A CA 1
ATOM 760 C C . ARG A 1 93 ? 4.584 9.783 -4.364 1.00 96.12 93 ARG A C 1
ATOM 762 O O . ARG A 1 93 ? 3.533 10.223 -3.899 1.00 96.12 93 ARG A O 1
ATOM 769 N N . LEU A 1 94 ? 4.628 9.011 -5.439 1.00 96.56 94 LEU A N 1
ATOM 770 C CA . LEU A 1 94 ? 3.447 8.465 -6.092 1.00 96.56 94 LEU A CA 1
ATOM 771 C C . LEU A 1 94 ? 3.399 6.967 -5.831 1.00 96.56 94 LEU A C 1
ATOM 773 O O . LEU A 1 94 ? 4.276 6.227 -6.268 1.00 96.56 94 LEU A O 1
ATOM 777 N N . PHE A 1 95 ? 2.348 6.536 -5.150 1.00 97.81 95 PHE A N 1
ATOM 778 C CA . PHE A 1 95 ? 1.963 5.137 -5.083 1.00 97.81 95 PHE A CA 1
ATOM 779 C C . PHE A 1 95 ? 0.887 4.878 -6.127 1.00 97.81 95 PHE A C 1
ATOM 781 O O . PHE A 1 95 ? -0.111 5.602 -6.187 1.00 97.81 95 PHE A O 1
ATOM 788 N N . LYS A 1 96 ? 1.066 3.831 -6.924 1.00 97.94 96 LYS A N 1
ATOM 789 C CA . LYS A 1 96 ? 0.098 3.440 -7.941 1.00 97.94 96 LYS A CA 1
ATOM 790 C C . LYS A 1 96 ? -0.054 1.931 -7.982 1.00 97.94 96 LYS A C 1
ATOM 792 O O . LYS A 1 96 ? 0.941 1.225 -8.105 1.00 97.94 96 LYS A O 1
ATOM 797 N N . VAL A 1 97 ? -1.296 1.461 -7.945 1.00 98.00 97 VAL A N 1
ATOM 798 C CA . VAL A 1 97 ? -1.658 0.071 -8.243 1.00 98.00 97 VAL A CA 1
ATOM 799 C C . VAL A 1 97 ? -2.592 0.073 -9.441 1.00 98.00 97 VAL A C 1
ATOM 801 O O . VAL A 1 97 ? -3.485 0.914 -9.517 1.00 98.00 97 VAL A O 1
ATOM 804 N N . GLU A 1 98 ? -2.392 -0.841 -10.380 1.00 97.38 98 GLU A N 1
ATOM 805 C CA . GLU A 1 98 ? -3.236 -0.966 -11.569 1.00 97.38 98 GLU A CA 1
ATOM 806 C C . GLU A 1 98 ? -3.372 -2.415 -12.039 1.00 97.38 98 GLU A C 1
ATOM 808 O O . GLU A 1 98 ? -2.474 -3.232 -11.814 1.00 97.38 98 GLU A O 1
ATOM 813 N N . CYS A 1 99 ? -4.480 -2.707 -12.723 1.00 95.81 99 CYS A N 1
ATOM 814 C CA . CYS A 1 99 ? -4.633 -3.922 -13.515 1.00 95.81 99 CYS A CA 1
ATOM 815 C C . CYS A 1 99 ? -4.043 -3.679 -14.909 1.00 95.81 99 CYS A C 1
ATOM 817 O O . CYS A 1 99 ? -4.628 -2.987 -15.745 1.00 95.81 99 CYS A O 1
ATOM 819 N N . ASP A 1 100 ? -2.858 -4.231 -15.144 1.00 91.81 100 ASP A N 1
ATOM 820 C CA . ASP A 1 100 ? -2.112 -4.133 -16.393 1.00 91.81 100 ASP A CA 1
ATOM 821 C C . ASP A 1 100 ? -1.693 -5.540 -16.854 1.00 91.81 100 ASP A C 1
ATOM 823 O O . ASP A 1 100 ? -0.591 -5.990 -16.529 1.00 91.81 100 ASP A O 1
ATOM 827 N N . PRO A 1 101 ? -2.518 -6.254 -17.639 1.00 85.12 101 PRO A N 1
ATOM 828 C CA . PRO A 1 101 ? -2.136 -7.546 -18.208 1.00 85.12 101 PRO A CA 1
ATOM 829 C C . PRO A 1 101 ? -1.060 -7.426 -19.307 1.00 85.12 101 PRO A C 1
ATOM 831 O O . PRO A 1 101 ? -0.604 -8.447 -19.823 1.00 85.12 101 PRO A O 1
ATOM 834 N N . GLY A 1 102 ? -0.610 -6.213 -19.649 1.00 84.38 102 GLY A N 1
ATOM 835 C CA . GLY A 1 102 ? 0.324 -5.940 -20.738 1.00 84.38 102 GLY A CA 1
ATOM 836 C C . GLY A 1 102 ? -0.303 -6.038 -22.129 1.00 84.38 102 GLY A C 1
ATOM 837 O O . GLY A 1 102 ? -1.410 -6.548 -22.304 1.00 84.38 102 GLY A O 1
ATOM 838 N N . ALA A 1 103 ? 0.447 -5.574 -23.133 1.00 81.12 103 ALA A N 1
ATOM 839 C CA . ALA A 1 103 ? 0.127 -5.838 -24.534 1.00 81.12 103 ALA A CA 1
ATOM 840 C C . ALA A 1 103 ? 0.066 -7.357 -24.775 1.00 81.12 103 ALA A C 1
ATOM 842 O O . ALA A 1 103 ? 0.882 -8.106 -24.225 1.00 81.12 103 ALA A O 1
ATOM 843 N N . ASP A 1 104 ? -0.937 -7.798 -25.534 1.00 83.69 104 ASP A N 1
ATOM 844 C CA . ASP A 1 104 ? -1.203 -9.208 -25.854 1.00 83.69 104 ASP A CA 1
ATOM 845 C C . ASP A 1 104 ? -1.325 -10.130 -24.630 1.00 83.69 104 ASP A C 1
ATOM 847 O O . ASP A 1 104 ? -1.015 -11.317 -24.697 1.00 83.69 104 ASP A O 1
ATOM 851 N N . GLN A 1 105 ? -1.750 -9.589 -23.481 1.00 83.62 105 GLN A N 1
ATOM 852 C CA . GLN A 1 105 ? -1.933 -10.351 -22.240 1.00 83.62 105 GLN A CA 1
ATOM 853 C C . GLN A 1 105 ? -0.657 -11.039 -21.717 1.00 83.62 105 GLN A C 1
ATOM 855 O O . GLN A 1 105 ? -0.726 -11.979 -20.919 1.00 83.62 105 GLN A O 1
ATOM 860 N N . LYS A 1 106 ? 0.532 -10.551 -22.100 1.00 86.94 106 LYS A N 1
ATOM 861 C CA . LYS A 1 106 ? 1.833 -11.111 -21.685 1.00 86.94 106 LYS A CA 1
ATOM 862 C C . LYS A 1 106 ? 1.987 -11.266 -20.164 1.00 86.94 106 LYS A C 1
ATOM 864 O O . LYS A 1 106 ? 2.728 -12.131 -19.697 1.00 86.94 106 LYS A O 1
ATOM 869 N N . PHE A 1 107 ? 1.308 -10.427 -19.387 1.00 83.81 107 PHE A N 1
ATOM 870 C CA . PHE A 1 107 ? 1.310 -10.440 -17.927 1.00 83.81 107 PHE A CA 1
ATOM 871 C C . PHE A 1 107 ? -0.035 -10.866 -17.327 1.00 83.81 107 PHE A C 1
ATOM 873 O O . PHE A 1 107 ? -0.275 -10.582 -16.161 1.00 83.81 107 PHE A O 1
ATOM 880 N N . ALA A 1 108 ? -0.899 -11.582 -18.052 1.00 84.06 108 ALA A N 1
ATOM 881 C CA . ALA A 1 108 ? -2.192 -12.034 -17.522 1.00 84.06 108 ALA A CA 1
ATOM 882 C C . ALA A 1 108 ? -2.080 -12.879 -16.242 1.00 84.06 108 ALA A C 1
ATOM 884 O O . ALA A 1 108 ? -2.958 -12.824 -15.390 1.00 84.06 108 ALA A O 1
ATOM 885 N N . ARG A 1 109 ? -0.974 -13.617 -16.063 1.00 87.06 109 ARG A N 1
ATOM 886 C CA . ARG A 1 109 ? -0.692 -14.358 -14.818 1.00 87.06 109 ARG A CA 1
ATOM 887 C C . ARG A 1 109 ? -0.276 -13.466 -13.643 1.00 87.06 109 ARG A C 1
ATOM 889 O O . ARG A 1 109 ? -0.318 -13.918 -12.506 1.00 87.06 109 ARG A O 1
ATOM 896 N N . PHE A 1 110 ? 0.142 -12.233 -13.920 1.00 92.25 110 PHE A N 1
ATOM 897 C CA . PHE A 1 110 ? 0.591 -11.239 -12.943 1.00 92.25 110 PHE A CA 1
ATOM 898 C C . PHE A 1 110 ? -0.053 -9.871 -13.245 1.00 92.25 110 PHE A C 1
ATOM 900 O O . PHE A 1 110 ? 0.658 -8.907 -13.576 1.00 92.25 110 PHE A O 1
ATOM 907 N N . PRO A 1 111 ? -1.399 -9.799 -13.230 1.00 92.88 111 PRO A N 1
ATOM 908 C CA . PRO A 1 111 ? -2.128 -8.678 -13.810 1.00 92.88 111 PRO A CA 1
ATOM 909 C C . PRO A 1 111 ? -2.021 -7.418 -12.951 1.00 92.88 111 PRO A C 1
ATOM 911 O O . PRO A 1 111 ? -2.105 -6.315 -13.479 1.00 92.88 111 PRO A O 1
ATOM 914 N N . ILE A 1 112 ? -1.789 -7.555 -11.643 1.00 96.56 112 ILE A N 1
ATOM 915 C CA . ILE A 1 112 ? -1.672 -6.409 -10.746 1.00 96.56 112 ILE A CA 1
ATOM 916 C C . ILE A 1 112 ? -0.240 -5.891 -10.755 1.00 96.56 112 ILE A C 1
ATOM 918 O O . ILE A 1 112 ? 0.700 -6.633 -10.463 1.00 96.56 112 ILE A O 1
ATOM 922 N N . ARG A 1 113 ? -0.072 -4.603 -11.056 1.00 95.94 113 ARG A N 1
ATOM 923 C CA . ARG A 1 113 ? 1.201 -3.886 -10.958 1.00 95.94 113 ARG A CA 1
ATOM 924 C C . ARG A 1 113 ? 1.128 -2.845 -9.850 1.00 95.94 113 ARG A C 1
ATOM 926 O O . ARG A 1 113 ? 0.341 -1.910 -9.945 1.00 95.94 113 ARG A O 1
ATOM 933 N N . LEU A 1 114 ? 1.999 -2.974 -8.854 1.00 97.50 114 LEU A N 1
ATOM 934 C CA . LEU A 1 114 ? 2.321 -1.915 -7.900 1.00 97.50 114 LEU A CA 1
ATOM 935 C C . LEU A 1 114 ? 3.536 -1.148 -8.413 1.00 97.50 114 LEU A C 1
ATOM 937 O O . LEU A 1 114 ? 4.529 -1.752 -8.813 1.00 97.50 114 LEU A O 1
ATOM 941 N N . SER A 1 115 ? 3.489 0.174 -8.351 1.00 97.31 115 SER A N 1
ATOM 942 C CA . SER A 1 115 ? 4.638 1.037 -8.591 1.00 97.31 115 SER A CA 1
ATOM 943 C C . SER A 1 115 ? 4.726 2.135 -7.545 1.00 97.31 115 SER A C 1
ATOM 945 O O . SER A 1 115 ? 3.706 2.700 -7.141 1.00 97.31 115 SER A O 1
ATOM 947 N N . ILE A 1 116 ? 5.955 2.429 -7.130 1.00 98.00 116 ILE A N 1
ATOM 948 C CA . ILE A 1 116 ? 6.283 3.552 -6.263 1.00 98.00 116 ILE A CA 1
ATOM 949 C C . ILE A 1 116 ? 7.322 4.406 -6.979 1.00 98.00 116 ILE A C 1
ATOM 951 O O . ILE A 1 116 ? 8.394 3.926 -7.355 1.00 98.00 116 ILE A O 1
ATOM 955 N N . THR A 1 117 ? 6.984 5.677 -7.150 1.00 97.31 117 THR A N 1
ATOM 956 C CA . THR A 1 117 ? 7.831 6.677 -7.795 1.00 97.31 117 THR A CA 1
ATOM 957 C C . THR A 1 117 ? 8.168 7.765 -6.786 1.00 97.31 117 THR A C 1
ATOM 959 O O . THR A 1 117 ? 7.269 8.286 -6.126 1.00 97.31 117 THR A O 1
ATOM 962 N N . ILE A 1 118 ? 9.446 8.115 -6.678 1.00 96.31 118 ILE A N 1
ATOM 963 C CA . ILE A 1 118 ? 9.968 9.165 -5.798 1.00 96.31 118 ILE A CA 1
ATOM 964 C C . ILE A 1 118 ? 10.685 10.198 -6.662 1.00 96.31 118 ILE A C 1
ATOM 966 O O . ILE A 1 118 ? 11.347 9.846 -7.641 1.00 96.31 118 ILE A O 1
ATOM 970 N N . GLY A 1 119 ? 10.544 11.475 -6.325 1.00 95.25 119 GLY A N 1
ATOM 971 C CA . GLY A 1 119 ? 11.276 12.540 -6.997 1.00 95.25 119 GLY A CA 1
ATOM 972 C C . GLY A 1 119 ? 10.993 13.920 -6.416 1.00 95.25 119 GLY A C 1
ATOM 973 O O . GLY A 1 119 ? 10.333 14.034 -5.380 1.00 95.25 119 GLY A O 1
ATOM 974 N N . PRO A 1 120 ? 11.452 14.983 -7.095 1.00 95.44 120 PRO A N 1
ATOM 975 C CA . PRO A 1 120 ? 11.152 16.354 -6.712 1.00 95.44 120 PRO A CA 1
ATOM 976 C C . PRO A 1 120 ? 9.643 16.593 -6.667 1.00 95.44 120 PRO A C 1
ATOM 978 O O . PRO A 1 120 ? 8.877 16.034 -7.463 1.00 95.44 120 PRO A O 1
ATOM 981 N N . GLY A 1 121 ? 9.202 17.401 -5.714 1.00 95.00 121 GLY A N 1
ATOM 982 C CA . GLY A 1 121 ? 7.809 17.773 -5.548 1.00 95.00 121 GLY A CA 1
ATOM 983 C C . GLY A 1 121 ? 7.616 19.270 -5.378 1.00 95.00 121 GLY A C 1
ATOM 984 O O . GLY A 1 121 ? 8.560 20.025 -5.170 1.00 95.00 121 GLY A O 1
ATOM 985 N N . LYS A 1 122 ? 6.352 19.679 -5.416 1.00 93.81 122 LYS A N 1
ATOM 986 C CA . LYS A 1 122 ? 5.899 21.028 -5.080 1.00 93.81 122 LYS A CA 1
ATOM 987 C C . LYS A 1 122 ? 4.658 20.978 -4.210 1.00 93.81 122 LYS A C 1
ATOM 989 O O . LYS A 1 122 ? 3.876 20.025 -4.279 1.00 93.81 122 LYS A O 1
ATOM 994 N N . GLN A 1 123 ? 4.458 22.027 -3.422 1.00 92.44 123 GLN A N 1
ATOM 995 C CA . GLN A 1 123 ? 3.186 22.244 -2.749 1.00 92.44 123 GLN A CA 1
ATOM 996 C C . GLN A 1 123 ? 2.140 22.722 -3.756 1.00 92.44 123 GLN A C 1
ATOM 998 O O . GLN A 1 123 ? 2.386 23.575 -4.606 1.00 92.44 123 GLN A O 1
ATOM 1003 N N . THR A 1 124 ? 0.959 22.135 -3.658 1.00 89.81 124 THR A N 1
ATOM 1004 C CA . THR A 1 124 ? -0.237 22.534 -4.399 1.00 89.81 124 THR A CA 1
ATOM 1005 C C . THR A 1 124 ? -0.986 23.620 -3.631 1.00 89.81 124 THR A C 1
ATOM 1007 O O . THR A 1 124 ? -0.815 23.760 -2.421 1.00 89.81 124 THR A O 1
ATOM 1010 N N . ALA A 1 125 ? -1.875 24.352 -4.308 1.00 88.38 125 ALA A N 1
ATOM 1011 C CA . ALA A 1 125 ? -2.685 25.406 -3.686 1.00 88.38 125 ALA A CA 1
ATOM 1012 C C . ALA A 1 125 ? -3.558 24.906 -2.515 1.00 88.38 125 ALA A C 1
ATOM 1014 O O . ALA A 1 125 ? -3.917 25.678 -1.635 1.00 88.38 125 ALA A O 1
ATOM 1015 N N . THR A 1 126 ? -3.878 23.610 -2.481 1.00 86.81 126 THR A N 1
ATOM 1016 C CA . THR A 1 126 ? -4.653 22.967 -1.408 1.00 86.81 126 THR A CA 1
ATOM 1017 C C . THR A 1 126 ? -3.775 22.403 -0.284 1.00 86.81 126 THR A C 1
ATOM 1019 O O . THR A 1 126 ? -4.268 21.650 0.551 1.00 86.81 126 THR A O 1
ATOM 1022 N N . GLY A 1 127 ? -2.467 22.684 -0.286 1.00 83.75 127 GLY A N 1
ATOM 1023 C CA . GLY A 1 127 ? -1.506 22.181 0.705 1.00 83.75 127 GLY A CA 1
ATOM 1024 C C . GLY A 1 127 ? -1.047 20.730 0.496 1.00 83.75 127 GLY A C 1
ATOM 1025 O O . GLY A 1 127 ? -0.269 20.212 1.291 1.00 83.75 127 GLY A O 1
ATOM 1026 N N . GLY A 1 128 ? -1.494 20.056 -0.569 1.00 86.81 128 GLY A N 1
ATOM 1027 C CA . GLY A 1 128 ? -1.002 18.725 -0.950 1.00 86.81 128 GLY A CA 1
ATOM 1028 C C . GLY A 1 128 ? 0.360 18.786 -1.648 1.00 86.81 128 GLY A C 1
ATOM 1029 O O . GLY A 1 128 ? 0.761 19.849 -2.115 1.00 86.81 128 GLY A O 1
ATOM 1030 N N . ILE A 1 129 ? 1.048 17.650 -1.776 1.00 91.81 129 ILE A N 1
ATOM 1031 C CA . ILE A 1 129 ? 2.310 17.542 -2.526 1.00 91.81 129 ILE A CA 1
ATOM 1032 C C . ILE A 1 129 ? 2.043 16.868 -3.872 1.00 91.81 129 ILE A C 1
ATOM 1034 O O . ILE A 1 129 ? 1.394 15.823 -3.924 1.00 91.81 129 ILE A O 1
ATOM 1038 N N . ALA A 1 130 ? 2.566 17.455 -4.946 1.00 90.94 130 ALA A N 1
ATOM 1039 C CA . ALA A 1 130 ? 2.524 16.899 -6.295 1.00 90.94 130 ALA A CA 1
ATOM 1040 C C . ALA A 1 130 ? 3.942 16.781 -6.883 1.00 90.94 130 ALA A C 1
ATOM 1042 O O . ALA A 1 130 ? 4.829 17.515 -6.445 1.00 90.94 130 ALA A O 1
ATOM 1043 N N . PRO A 1 131 ? 4.176 15.895 -7.867 1.00 92.62 131 PRO A N 1
ATOM 1044 C CA . PRO A 1 131 ? 5.455 15.813 -8.568 1.00 92.62 131 PRO A CA 1
ATOM 1045 C C . PRO A 1 131 ? 5.810 17.112 -9.299 1.00 92.62 131 PRO A C 1
ATOM 1047 O O . PRO A 1 131 ? 4.936 17.760 -9.881 1.00 92.62 131 PRO A O 1
ATOM 1050 N N . ASP A 1 132 ? 7.096 17.465 -9.292 1.00 93.62 132 ASP A N 1
ATOM 1051 C CA . ASP A 1 132 ? 7.626 18.663 -9.957 1.00 93.62 132 ASP A CA 1
ATOM 1052 C C . ASP A 1 132 ? 8.986 18.409 -10.618 1.00 93.62 132 ASP A C 1
ATOM 1054 O O . ASP A 1 132 ? 9.984 19.073 -10.355 1.00 93.62 132 ASP A O 1
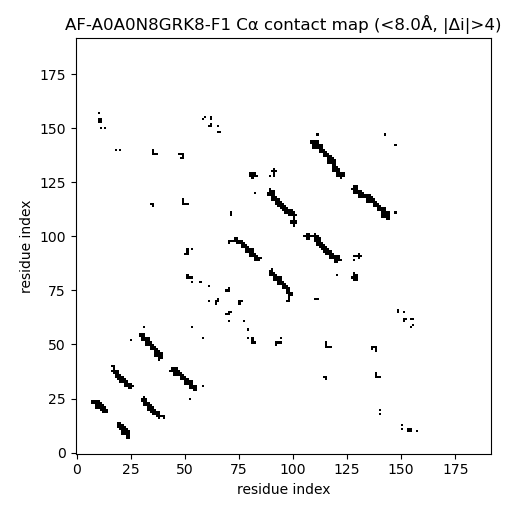ATOM 1058 N N . GLY A 1 133 ? 9.052 17.381 -11.461 1.00 90.88 133 GLY A N 1
ATOM 1059 C CA . GLY A 1 133 ? 10.273 17.045 -12.184 1.00 90.88 133 GLY A CA 1
ATOM 1060 C C . GLY A 1 133 ? 10.353 15.578 -12.570 1.00 90.88 133 GLY A C 1
ATOM 1061 O O . GLY A 1 133 ? 9.381 14.826 -12.472 1.00 90.88 133 GLY A O 1
ATOM 1062 N N . LYS A 1 134 ? 11.541 15.170 -13.027 1.00 93.31 134 LYS A N 1
ATOM 1063 C CA . LYS A 1 134 ? 11.826 13.765 -13.325 1.00 93.31 134 LYS A CA 1
ATOM 1064 C C . LYS A 1 134 ? 11.950 12.968 -12.020 1.00 93.31 134 LYS A C 1
ATOM 1066 O O . LYS A 1 134 ? 12.603 13.452 -11.096 1.00 93.31 134 LYS A O 1
ATOM 1071 N N . PRO A 1 135 ? 11.378 11.755 -11.947 1.00 93.44 135 PRO A N 1
ATOM 1072 C CA . PRO A 1 135 ? 11.608 10.857 -10.824 1.00 93.44 135 PRO A CA 1
ATOM 1073 C C . PRO A 1 135 ? 13.093 10.576 -10.601 1.00 93.44 135 PRO A C 1
ATOM 1075 O O . PRO A 1 135 ? 13.834 10.371 -11.563 1.00 93.44 135 PRO A O 1
ATOM 1078 N N . THR A 1 136 ? 13.507 10.530 -9.339 1.00 93.75 136 THR A N 1
ATOM 1079 C CA . THR A 1 136 ? 14.830 10.040 -8.929 1.00 93.75 136 THR A CA 1
ATOM 1080 C C . THR A 1 136 ? 14.836 8.522 -8.798 1.00 93.75 136 THR A C 1
ATOM 1082 O O . THR A 1 136 ? 15.822 7.883 -9.151 1.00 93.75 136 THR A O 1
ATOM 1085 N N . THR A 1 137 ? 13.714 7.947 -8.358 1.00 94.56 137 THR A N 1
ATOM 1086 C CA . THR A 1 137 ? 13.541 6.505 -8.176 1.00 94.56 137 THR A CA 1
ATOM 1087 C C . THR A 1 137 ? 12.181 6.081 -8.709 1.00 94.56 137 THR A C 1
ATOM 1089 O O . THR A 1 137 ? 11.164 6.727 -8.448 1.00 94.56 137 THR A O 1
ATOM 1092 N N . GLN A 1 138 ? 12.143 4.966 -9.431 1.00 95.56 138 GLN A N 1
ATOM 1093 C CA . GLN A 1 138 ? 10.901 4.343 -9.867 1.00 95.56 138 GLN A CA 1
ATOM 1094 C C . GLN A 1 138 ? 11.043 2.829 -9.782 1.00 95.56 138 GLN A C 1
ATOM 1096 O O . GLN A 1 138 ? 11.779 2.220 -10.556 1.00 95.56 138 GLN A O 1
ATOM 1101 N N . LEU A 1 139 ? 10.301 2.221 -8.860 1.00 96.25 139 LEU A N 1
ATOM 1102 C CA . LEU A 1 139 ? 10.243 0.772 -8.715 1.00 96.25 139 LEU A CA 1
ATOM 1103 C C . LEU A 1 139 ? 8.843 0.269 -9.012 1.00 96.25 139 LEU A C 1
ATOM 1105 O O . LEU A 1 139 ? 7.846 0.916 -8.691 1.00 96.25 139 LEU A O 1
ATOM 1109 N N . ALA A 1 140 ? 8.777 -0.906 -9.628 1.00 95.00 140 ALA A N 1
ATOM 1110 C CA . ALA A 1 140 ? 7.527 -1.580 -9.912 1.00 95.00 140 ALA A CA 1
ATOM 1111 C C . ALA A 1 140 ? 7.654 -3.085 -9.690 1.00 95.00 140 ALA A C 1
ATOM 1113 O O . ALA A 1 140 ? 8.683 -3.699 -9.981 1.00 95.00 140 ALA A O 1
ATOM 1114 N N . MET A 1 141 ? 6.569 -3.676 -9.212 1.00 95.19 141 MET A N 1
ATOM 1115 C CA . MET A 1 141 ? 6.445 -5.097 -8.942 1.00 95.19 141 MET A CA 1
ATOM 1116 C C . MET A 1 141 ? 5.084 -5.585 -9.430 1.00 95.19 141 MET A C 1
ATOM 1118 O O . MET A 1 141 ? 4.092 -4.859 -9.363 1.00 95.19 141 MET A O 1
ATOM 1122 N N . ARG A 1 142 ? 5.049 -6.806 -9.964 1.00 94.19 142 ARG A N 1
ATOM 1123 C CA . ARG A 1 142 ? 3.820 -7.451 -10.425 1.00 94.19 142 ARG A CA 1
ATOM 1124 C C . ARG A 1 142 ? 3.461 -8.616 -9.518 1.00 94.19 142 ARG A C 1
ATOM 1126 O O . ARG A 1 142 ? 4.363 -9.297 -9.035 1.00 94.19 142 ARG A O 1
ATOM 1133 N N . PHE A 1 143 ? 2.166 -8.851 -9.352 1.00 95.50 143 PHE A N 1
ATOM 1134 C CA . PHE A 1 143 ? 1.624 -9.847 -8.434 1.00 95.50 143 PHE A CA 1
ATOM 1135 C C . PHE A 1 143 ? 0.646 -10.763 -9.168 1.00 95.50 143 PHE A C 1
ATOM 1137 O O . PHE A 1 143 ? -0.158 -10.269 -9.971 1.00 95.50 143 PHE A O 1
ATOM 1144 N N . PRO A 1 144 ? 0.677 -12.079 -8.894 1.00 94.75 144 PRO A N 1
ATOM 1145 C CA . PRO A 1 144 ? -0.463 -12.950 -9.151 1.00 94.75 144 PRO A CA 1
ATOM 1146 C C . PRO A 1 144 ? -1.716 -12.430 -8.442 1.00 94.75 144 PRO A C 1
ATOM 1148 O O . PRO A 1 144 ? -1.623 -11.774 -7.403 1.00 94.75 144 PRO A O 1
ATOM 1151 N N . ALA A 1 145 ? -2.891 -12.730 -8.997 1.00 93.12 145 ALA A N 1
ATOM 1152 C CA . ALA A 1 145 ? -4.158 -12.256 -8.442 1.00 93.12 145 ALA A CA 1
ATOM 1153 C C . ALA A 1 145 ? -4.397 -12.789 -7.017 1.00 93.12 145 ALA A C 1
ATOM 1155 O O . ALA A 1 145 ? -4.759 -12.016 -6.131 1.00 93.12 145 ALA A O 1
ATOM 1156 N N . ASP A 1 146 ? -4.118 -14.076 -6.794 1.00 94.50 146 ASP A N 1
ATOM 1157 C CA . ASP A 1 146 ? -4.315 -14.743 -5.501 1.00 94.50 146 ASP A CA 1
ATOM 1158 C C . ASP A 1 146 ? -3.369 -14.200 -4.425 1.00 94.50 146 ASP A C 1
ATOM 1160 O O . ASP A 1 146 ? -3.796 -13.905 -3.311 1.00 94.50 146 ASP A O 1
ATOM 1164 N N . ASP A 1 147 ? -2.101 -13.975 -4.774 1.00 96.00 147 ASP A N 1
ATOM 1165 C CA . ASP A 1 147 ? -1.121 -13.389 -3.855 1.00 96.00 147 ASP A CA 1
ATOM 1166 C C . ASP A 1 147 ? -1.514 -11.954 -3.479 1.00 96.00 147 ASP A C 1
ATOM 1168 O O . ASP A 1 147 ? -1.464 -11.573 -2.310 1.00 96.00 147 ASP A O 1
ATOM 1172 N N . TRP A 1 148 ? -1.957 -11.154 -4.456 1.00 96.94 148 TRP A N 1
ATOM 1173 C CA . TRP A 1 148 ? -2.438 -9.794 -4.201 1.00 96.94 148 TRP A CA 1
ATOM 1174 C C . TRP A 1 148 ? -3.677 -9.775 -3.299 1.00 96.94 148 TRP A C 1
ATOM 1176 O O . TRP A 1 148 ? -3.789 -8.933 -2.400 1.00 96.94 148 TRP A O 1
ATOM 1186 N N . LEU A 1 149 ? -4.600 -10.715 -3.520 1.00 97.06 149 LEU A N 1
ATOM 1187 C CA . LEU A 1 149 ? -5.755 -10.920 -2.657 1.00 97.06 149 LEU A CA 1
ATOM 1188 C C . LEU A 1 149 ? -5.312 -11.267 -1.229 1.00 97.06 149 LEU A C 1
ATOM 1190 O O . LEU A 1 149 ? -5.802 -10.637 -0.293 1.00 97.06 149 LEU A O 1
ATOM 1194 N N . GLY A 1 150 ? -4.355 -12.184 -1.066 1.00 97.19 150 GLY A N 1
ATOM 1195 C CA . GLY A 1 150 ? -3.770 -12.545 0.229 1.00 97.19 150 GLY A CA 1
ATOM 1196 C C . GLY A 1 150 ? -3.195 -11.338 0.973 1.00 97.19 150 GLY A C 1
ATOM 1197 O O . GLY A 1 150 ? -3.579 -11.080 2.111 1.00 97.19 150 GLY A O 1
ATOM 1198 N N . ILE A 1 151 ? -2.378 -10.520 0.300 1.00 96.81 151 ILE A N 1
ATOM 1199 C CA . ILE A 1 151 ? -1.841 -9.266 0.863 1.00 96.81 151 ILE A CA 1
ATOM 1200 C C . ILE A 1 151 ? -2.977 -8.351 1.350 1.00 96.81 151 ILE A C 1
ATOM 1202 O O . ILE A 1 151 ? -2.921 -7.802 2.451 1.00 96.81 151 ILE A O 1
ATOM 1206 N N . CYS A 1 152 ? -4.031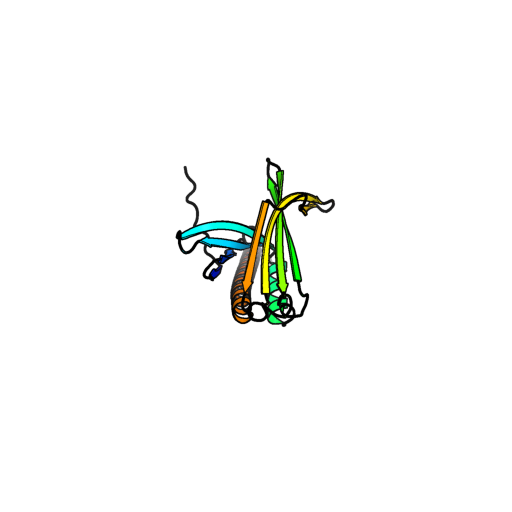 -8.177 0.546 1.00 97.88 152 CYS A N 1
ATOM 1207 C CA . CYS A 1 152 ? -5.164 -7.326 0.913 1.00 97.88 152 CYS A CA 1
ATOM 1208 C C . CYS A 1 152 ? -5.975 -7.880 2.097 1.00 97.88 152 CYS A C 1
ATOM 1210 O O . CYS A 1 152 ? -6.524 -7.090 2.869 1.00 97.88 152 CYS A O 1
ATOM 1212 N N . LEU A 1 153 ? -6.066 -9.203 2.244 1.00 97.69 153 LEU A N 1
ATOM 1213 C CA . LEU A 1 153 ? -6.737 -9.851 3.374 1.00 97.69 153 LEU A CA 1
ATOM 1214 C C . LEU A 1 153 ? -5.967 -9.632 4.680 1.00 97.69 153 LEU A C 1
ATOM 1216 O O . LEU A 1 153 ? -6.576 -9.199 5.655 1.00 97.69 153 LEU A O 1
ATOM 1220 N N . GLU A 1 154 ? -4.644 -9.792 4.675 1.00 97.19 154 GLU A N 1
ATOM 1221 C CA . GLU A 1 154 ? -3.806 -9.504 5.852 1.00 97.19 154 GLU A CA 1
ATOM 1222 C C . GLU A 1 154 ? -3.935 -8.039 6.296 1.00 97.19 154 GLU A C 1
ATOM 1224 O O . GLU A 1 154 ? -4.140 -7.729 7.472 1.00 97.19 154 GLU A O 1
ATOM 1229 N N . ILE A 1 155 ? -3.916 -7.108 5.334 1.00 96.88 155 ILE A N 1
ATOM 1230 C CA . ILE A 1 155 ? -4.139 -5.683 5.613 1.00 96.88 155 ILE A CA 1
ATOM 1231 C C . ILE A 1 155 ? -5.530 -5.449 6.207 1.00 96.88 155 ILE A C 1
ATOM 1233 O O . ILE A 1 155 ? -5.676 -4.664 7.147 1.00 96.88 155 ILE A O 1
ATOM 1237 N N . ARG A 1 156 ? -6.570 -6.089 5.658 1.00 97.06 156 ARG A N 1
ATOM 1238 C CA . ARG A 1 156 ? -7.939 -5.964 6.175 1.00 97.06 156 ARG A CA 1
ATOM 1239 C C . ARG A 1 156 ? -7.999 -6.395 7.633 1.00 97.06 156 ARG A C 1
ATOM 1241 O O . ARG A 1 156 ? -8.550 -5.656 8.450 1.00 97.06 156 ARG A O 1
ATOM 1248 N N . ASP A 1 157 ? -7.449 -7.561 7.933 1.00 96.50 157 ASP A N 1
ATOM 1249 C CA . ASP A 1 157 ? -7.546 -8.181 9.246 1.00 96.50 157 ASP A CA 1
ATOM 1250 C C . ASP A 1 157 ? -6.770 -7.351 10.283 1.00 96.50 157 ASP A C 1
ATOM 1252 O O . ASP A 1 157 ? -7.312 -7.038 11.348 1.00 96.50 157 ASP A O 1
ATOM 1256 N N . PHE A 1 158 ? -5.582 -6.844 9.929 1.00 95.25 158 PHE A N 1
ATOM 1257 C CA . PHE A 1 158 ? -4.856 -5.866 10.746 1.00 95.25 158 PHE A CA 1
ATOM 1258 C C . PHE A 1 158 ? -5.695 -4.610 11.042 1.00 95.25 158 PHE A C 1
ATOM 1260 O O . PHE A 1 158 ? -5.850 -4.207 12.199 1.00 95.25 158 PHE A O 1
ATOM 1267 N N . LEU A 1 159 ? -6.281 -3.988 10.012 1.00 94.19 159 LEU A N 1
ATOM 1268 C CA . LEU A 1 159 ? -7.067 -2.759 10.179 1.00 94.19 159 LEU A CA 1
ATOM 1269 C C . LEU A 1 159 ? -8.335 -2.980 11.015 1.00 94.19 159 LEU A C 1
ATOM 1271 O O . LEU A 1 159 ? -8.748 -2.077 11.748 1.00 94.19 159 LEU A O 1
ATOM 1275 N N . GLN A 1 160 ? -8.954 -4.158 10.918 1.00 94.69 160 GLN A N 1
ATOM 1276 C CA . GLN A 1 160 ? -10.103 -4.537 11.741 1.00 94.69 160 GLN A CA 1
ATOM 1277 C C . GLN A 1 160 ? -9.712 -4.702 13.211 1.00 94.69 160 GLN A C 1
ATOM 1279 O O . GLN A 1 160 ? -10.387 -4.149 14.082 1.00 94.69 160 GLN A O 1
ATOM 1284 N N . GLN A 1 161 ? -8.607 -5.397 13.494 1.00 92.50 161 GLN A N 1
ATOM 1285 C CA . GLN A 1 161 ? -8.092 -5.545 14.858 1.00 92.50 161 GLN A CA 1
ATOM 1286 C C . GLN A 1 161 ? -7.752 -4.186 15.475 1.00 92.50 161 GLN A C 1
ATOM 1288 O O . GLN A 1 161 ? -8.178 -3.888 16.593 1.00 92.50 161 GLN A O 1
ATOM 1293 N N . HIS A 1 162 ? -7.060 -3.326 14.723 1.00 89.31 162 HIS A N 1
ATOM 1294 C CA . HIS A 1 162 ? -6.726 -1.978 15.172 1.00 89.31 162 HIS A CA 1
ATOM 1295 C C . HIS A 1 162 ? -7.984 -1.150 15.488 1.00 89.31 162 HIS A C 1
ATOM 1297 O O . HIS A 1 162 ? -8.069 -0.491 16.527 1.00 89.31 162 HIS A O 1
ATOM 1303 N N . GLN A 1 163 ? -9.009 -1.218 14.630 1.00 89.69 163 GLN A N 1
ATOM 1304 C CA . GLN A 1 163 ? -10.277 -0.531 14.870 1.00 89.69 163 GLN A CA 1
ATOM 1305 C C . GLN A 1 163 ? -10.986 -1.049 16.134 1.00 89.69 163 GLN A C 1
ATOM 1307 O O . GLN A 1 163 ? -11.445 -0.244 16.948 1.00 89.69 163 GLN A O 1
ATOM 1312 N N . ALA A 1 164 ? -11.032 -2.366 16.342 1.00 90.81 164 ALA A N 1
ATOM 1313 C CA . ALA A 1 164 ? -11.647 -2.967 17.525 1.00 90.81 164 ALA A CA 1
ATOM 1314 C C . ALA A 1 164 ? -10.934 -2.560 18.830 1.00 90.81 164 ALA A C 1
ATOM 1316 O O . ALA A 1 164 ? -11.586 -2.293 19.848 1.00 90.81 164 ALA A O 1
ATOM 1317 N N . GLN A 1 165 ? -9.602 -2.459 18.803 1.00 89.88 165 GLN A N 1
ATOM 1318 C CA . GLN A 1 165 ? -8.806 -1.977 19.936 1.00 89.88 165 GLN A CA 1
ATOM 1319 C C . GLN A 1 165 ? -9.123 -0.513 20.265 1.00 89.88 165 GLN A C 1
ATOM 1321 O O . GLN A 1 165 ? -9.391 -0.187 21.424 1.00 89.88 165 GLN A O 1
ATOM 1326 N N . LEU A 1 166 ? -9.178 0.360 19.252 1.00 86.94 166 LEU A N 1
ATOM 1327 C CA . LEU A 1 166 ? -9.551 1.768 19.434 1.00 86.94 166 LEU A CA 1
ATOM 1328 C C . LEU A 1 166 ? -10.966 1.926 20.002 1.00 86.94 166 LEU A C 1
ATOM 1330 O O . LEU A 1 166 ? -11.198 2.754 20.884 1.00 86.94 166 LEU A O 1
ATOM 1334 N N . GLU A 1 167 ? -11.924 1.139 19.518 1.00 90.69 167 GLU A N 1
ATOM 1335 C CA . GLU A 1 167 ? -13.296 1.152 20.031 1.00 90.69 167 GLU A CA 1
ATOM 1336 C C . GLU A 1 167 ? -13.369 0.681 21.487 1.00 90.69 167 GLU A C 1
ATOM 1338 O O . GLU A 1 167 ? -14.079 1.285 22.295 1.00 90.69 167 GLU A O 1
ATOM 1343 N N . SER A 1 168 ? -12.607 -0.353 21.844 1.00 91.25 168 SER A N 1
ATOM 1344 C CA . SER A 1 168 ? -12.525 -0.859 23.219 1.00 91.25 168 SER A CA 1
ATOM 1345 C C . SER A 1 168 ? -11.928 0.183 24.163 1.00 91.25 168 SER A C 1
ATOM 1347 O O . SER A 1 168 ? -12.498 0.462 25.218 1.00 91.25 168 SER A O 1
ATOM 1349 N N . TYR A 1 169 ? -10.843 0.840 23.747 1.00 91.19 169 TYR A N 1
ATOM 1350 C CA . TYR A 1 169 ? -10.232 1.940 24.494 1.00 91.19 169 TYR A CA 1
ATOM 1351 C C . TYR A 1 169 ? -11.220 3.094 24.732 1.00 91.19 169 TYR A C 1
ATOM 1353 O O . TYR A 1 169 ? -11.386 3.559 25.861 1.00 91.19 169 TYR A O 1
ATOM 1361 N N . ARG A 1 170 ? -11.957 3.511 23.691 1.00 90.06 170 ARG A N 1
ATOM 1362 C CA . ARG A 1 170 ? -12.984 4.565 23.797 1.00 90.06 170 ARG A CA 1
ATOM 1363 C C . ARG A 1 170 ? -14.105 4.192 24.769 1.00 90.06 170 ARG A C 1
ATOM 1365 O O . ARG A 1 170 ? -14.522 5.037 25.559 1.00 90.06 170 ARG A O 1
ATOM 1372 N N . LYS A 1 171 ? -14.582 2.943 24.729 1.00 92.44 171 LYS A N 1
ATOM 1373 C CA . LYS A 1 171 ? -15.613 2.439 25.652 1.00 92.44 171 LYS A CA 1
ATOM 1374 C C . LYS A 1 171 ? -15.127 2.458 27.101 1.00 92.44 171 LYS A C 1
ATOM 1376 O O . LYS A 1 171 ? -15.879 2.885 27.975 1.00 92.44 171 LYS A O 1
ATOM 1381 N N . ASN A 1 172 ? -13.884 2.051 27.351 1.00 93.12 172 ASN A N 1
ATOM 1382 C CA . ASN A 1 172 ? -13.305 2.051 28.696 1.00 93.12 172 ASN A CA 1
ATOM 1383 C C . ASN A 1 172 ? -13.187 3.474 29.257 1.00 93.12 172 ASN A C 1
ATOM 1385 O O . ASN A 1 172 ? -13.701 3.735 30.340 1.00 93.12 172 ASN A O 1
ATOM 1389 N N . LEU A 1 173 ? -12.667 4.424 28.472 1.00 92.06 173 LEU A N 1
ATOM 1390 C CA . LEU A 1 173 ? -12.612 5.837 28.872 1.00 92.06 173 LEU A CA 1
ATOM 1391 C C . LEU A 1 173 ? -13.994 6.426 29.187 1.00 92.06 173 LEU A C 1
ATOM 1393 O O . LEU A 1 173 ? -14.145 7.241 30.096 1.00 92.06 173 LEU A O 1
ATOM 1397 N N . GLN A 1 174 ? -15.021 6.054 28.418 1.00 91.19 174 GLN A N 1
ATOM 1398 C CA .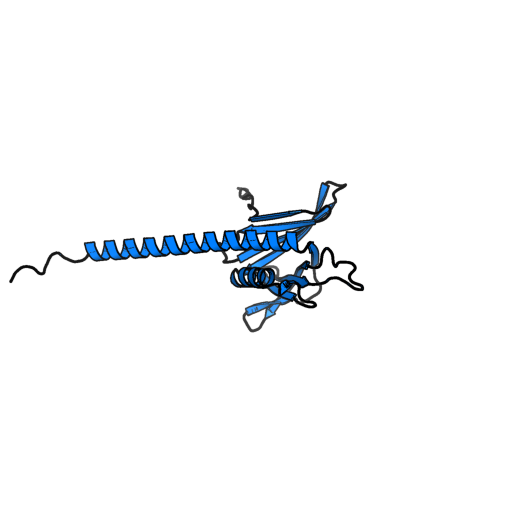 GLN A 1 174 ? -16.387 6.501 28.691 1.00 91.19 174 GLN A CA 1
ATOM 1399 C C . GLN A 1 174 ? -16.924 5.924 30.004 1.00 91.19 174 GLN A C 1
ATOM 1401 O O . GLN A 1 174 ? -17.555 6.663 30.761 1.00 91.19 174 GLN A O 1
ATOM 1406 N N . ARG A 1 175 ? -16.657 4.643 30.290 1.00 92.12 175 ARG A N 1
ATOM 1407 C CA . ARG A 1 175 ? -17.041 3.997 31.554 1.00 92.12 175 ARG A CA 1
ATOM 1408 C C . ARG A 1 175 ? -16.359 4.656 32.746 1.00 92.12 175 ARG A C 1
ATOM 1410 O O . ARG A 1 175 ? -17.054 5.071 33.664 1.00 92.12 175 ARG A O 1
ATOM 1417 N N . GLU A 1 176 ? -15.046 4.860 32.679 1.00 92.69 176 GLU A N 1
ATOM 1418 C CA . GLU A 1 176 ? -14.277 5.544 33.727 1.00 92.69 176 GLU A CA 1
ATOM 1419 C C . GLU A 1 176 ? -14.842 6.943 34.010 1.00 92.69 176 GLU A C 1
ATOM 1421 O O . GLU A 1 176 ? -15.102 7.296 35.158 1.00 92.69 176 GLU A O 1
ATOM 1426 N N . ARG A 1 177 ? -15.149 7.722 32.962 1.00 90.38 177 ARG A N 1
ATOM 1427 C CA . ARG A 1 177 ? -15.784 9.044 33.112 1.00 90.38 177 ARG A CA 1
ATOM 1428 C C . ARG A 1 177 ? -17.169 8.974 33.756 1.00 90.38 177 ARG A C 1
ATOM 1430 O O . ARG A 1 177 ? -17.527 9.873 34.514 1.00 90.38 177 ARG A O 1
ATOM 1437 N N . GLN A 1 178 ? -17.974 7.962 33.434 1.00 90.19 178 GLN A N 1
ATOM 1438 C CA . GLN A 1 178 ? -19.298 7.776 34.037 1.00 90.19 178 GLN A CA 1
ATOM 1439 C C . GLN A 1 178 ? -19.200 7.354 35.507 1.00 90.19 178 GLN A C 1
ATOM 1441 O O . GLN A 1 178 ? -19.962 7.853 36.333 1.00 90.19 178 GLN A O 1
ATOM 1446 N N . GLU A 1 179 ? -18.259 6.474 35.843 1.00 90.62 179 GLU A N 1
ATOM 1447 C CA . GLU A 1 179 ? -17.986 6.053 37.219 1.00 90.62 179 GLU A CA 1
ATOM 1448 C C . GLU A 1 179 ? -17.467 7.212 38.072 1.00 90.62 179 GLU A C 1
ATOM 1450 O O . GLU A 1 179 ? -17.931 7.388 39.197 1.00 90.62 179 GLU A O 1
ATOM 1455 N N . GLN A 1 180 ? -16.578 8.041 37.520 1.00 87.06 180 GLN A N 1
ATOM 1456 C CA . GLN A 1 180 ? -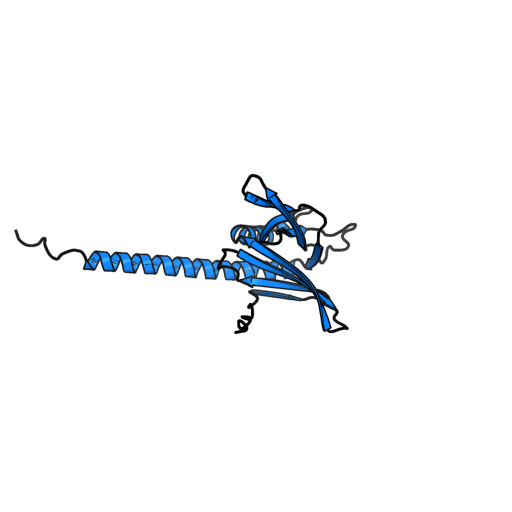16.104 9.266 38.164 1.00 87.06 180 GLN A CA 1
ATOM 1457 C C . GLN A 1 180 ? -17.275 10.210 38.460 1.00 87.06 180 GLN A C 1
ATOM 1459 O O . GLN A 1 180 ? -17.502 10.575 39.608 1.00 87.06 180 GLN A O 1
ATOM 1464 N N . ARG A 1 181 ? -18.114 10.492 37.451 1.00 83.75 181 ARG A N 1
ATOM 1465 C CA . ARG A 1 181 ? -19.311 11.331 37.627 1.00 83.75 181 ARG A CA 1
ATOM 1466 C C . ARG A 1 181 ? -20.270 10.783 38.676 1.00 83.75 181 ARG A C 1
ATOM 1468 O O . ARG A 1 181 ? -20.859 11.574 39.392 1.00 83.75 181 ARG A O 1
ATOM 1475 N N . ARG A 1 182 ? -20.447 9.460 38.773 1.00 80.75 182 ARG A N 1
ATOM 1476 C CA . ARG A 1 182 ? -21.292 8.837 39.807 1.00 80.75 182 ARG A CA 1
ATOM 1477 C C . ARG A 1 182 ? -20.730 9.026 41.215 1.00 80.75 182 ARG A C 1
ATOM 1479 O O . ARG A 1 182 ? -21.515 9.201 42.138 1.00 80.75 182 ARG A O 1
ATOM 1486 N N . LYS A 1 183 ? -19.404 8.984 41.375 1.00 79.94 183 LYS A N 1
ATOM 1487 C CA . LYS A 1 183 ? -18.728 9.246 42.657 1.00 79.94 183 LYS A CA 1
ATOM 1488 C C . LYS A 1 183 ? -18.779 10.726 43.047 1.00 79.94 183 LYS A C 1
ATOM 1490 O O . LYS A 1 183 ? -18.840 11.023 44.233 1.00 79.94 183 LYS A O 1
ATOM 1495 N N . ASP A 1 184 ? -18.809 11.620 42.061 1.00 74.50 184 ASP A N 1
ATOM 1496 C CA . ASP A 1 184 ? -18.845 13.073 42.265 1.00 74.50 184 ASP A CA 1
ATOM 1497 C C . ASP A 1 184 ? -20.262 13.630 42.536 1.00 74.50 184 ASP A C 1
ATOM 1499 O O . ASP A 1 184 ? -20.403 14.827 42.783 1.00 74.50 184 ASP A O 1
ATOM 1503 N N . ILE A 1 185 ? -21.323 12.803 42.509 1.00 66.00 185 ILE A N 1
ATOM 1504 C CA . ILE A 1 185 ? -22.675 13.216 42.934 1.00 66.00 185 ILE A CA 1
ATOM 1505 C C . ILE A 1 185 ? -22.704 13.262 44.473 1.00 66.00 185 ILE A C 1
ATOM 1507 O O . ILE A 1 185 ? -22.592 12.208 45.104 1.00 66.00 185 ILE A O 1
ATOM 1511 N N . PRO A 1 186 ? -22.879 14.439 45.109 1.00 60.38 186 PRO A N 1
ATOM 1512 C CA . PRO A 1 186 ? -22.946 14.537 46.563 1.00 60.38 186 PRO A CA 1
ATOM 1513 C C . PRO A 1 186 ? -24.174 13.794 47.098 1.00 60.38 186 PRO A C 1
ATOM 1515 O O . PRO A 1 186 ? -25.263 13.897 46.535 1.00 60.38 186 PRO A O 1
ATOM 1518 N N . ALA A 1 187 ? -24.022 13.102 48.228 1.00 60.12 187 ALA A N 1
ATOM 1519 C CA . ALA A 1 187 ? -25.076 12.350 48.918 1.00 60.12 187 ALA A CA 1
ATOM 1520 C C . ALA A 1 187 ? -26.151 13.236 49.598 1.00 60.12 187 ALA A C 1
ATOM 1522 O O . ALA A 1 187 ? -26.619 12.930 50.694 1.00 60.12 187 ALA A O 1
ATOM 1523 N N . HIS A 1 188 ? -26.560 14.344 48.977 1.00 54.50 188 HIS A N 1
ATOM 1524 C CA . HIS A 1 188 ? -27.563 15.254 49.527 1.00 54.50 188 HIS A CA 1
ATOM 1525 C C . HIS A 1 188 ? -28.771 15.404 48.602 1.00 54.50 188 HIS A C 1
ATOM 1527 O O . HIS A 1 188 ? -28.886 16.374 47.861 1.00 54.50 188 HIS A O 1
ATOM 1533 N N . SER A 1 189 ? -29.715 14.463 48.708 1.00 54.69 189 SER A N 1
ATOM 1534 C CA . SER A 1 189 ? -31.141 14.752 48.483 1.00 54.69 189 SER A CA 1
ATOM 1535 C C . SER A 1 189 ? -32.083 13.765 49.197 1.00 54.69 189 SER A C 1
ATOM 1537 O O . SER A 1 189 ? -33.100 13.354 48.642 1.00 54.69 189 SER A O 1
ATOM 1539 N N . THR A 1 190 ? -31.773 13.365 50.431 1.00 51.12 190 THR A N 1
ATOM 1540 C CA . THR A 1 190 ? -32.747 12.683 51.305 1.00 51.12 190 THR A CA 1
ATOM 1541 C C . THR A 1 190 ? -32.708 13.301 52.694 1.00 51.12 190 THR A C 1
ATOM 1543 O O . THR A 1 190 ? -32.102 12.755 53.610 1.00 51.12 190 THR A O 1
ATOM 1546 N N . ALA A 1 191 ? -33.317 14.476 52.822 1.00 48.94 191 ALA A N 1
ATOM 1547 C CA . ALA A 1 191 ? -33.819 14.999 54.087 1.00 48.94 191 ALA A CA 1
ATOM 1548 C C . ALA A 1 191 ? -34.889 16.055 53.770 1.00 48.94 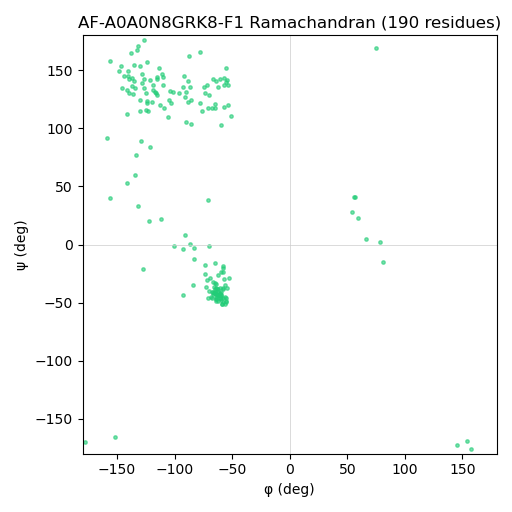191 ALA A C 1
ATOM 1550 O O . ALA A 1 191 ? -34.569 17.220 53.540 1.00 48.94 191 ALA A O 1
ATOM 1551 N N . ALA A 1 192 ? -36.140 15.608 53.696 1.00 44.12 192 ALA A N 1
ATOM 1552 C CA . ALA A 1 192 ? -37.339 16.418 53.878 1.00 44.12 192 ALA A CA 1
ATOM 1553 C C . ALA A 1 192 ? -38.321 15.579 54.699 1.00 44.12 192 ALA A C 1
ATOM 1555 O O . ALA A 1 192 ? -38.433 14.371 54.382 1.00 44.12 192 ALA A O 1
#
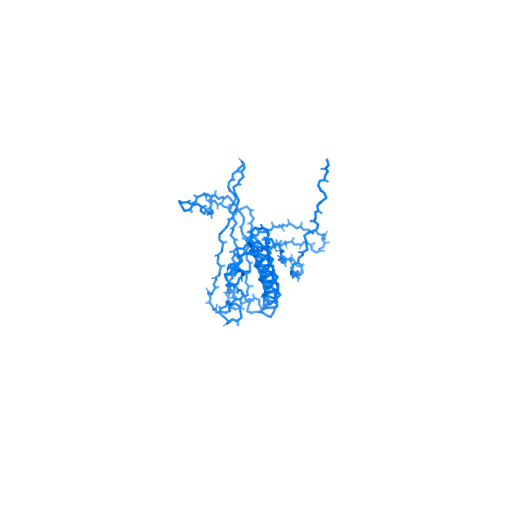
Secondary structure (DSSP, 8-state):
-----PPPPEEEEEE-SSEEEEEEEEGGGTEEEEEEEEEETTTTEEEEEEEEEEEHHHHHHHHHHHHTSGGGSTT-EEEEEEEEEETTEEEEEEEEEEE---GGGTTTTS-EEEEEEEEEEEE-TTS-EEE-SS-SEEEEEEE-HHHHHHHHHHHHHHHHHHHHHHHHHHHHHHHHHHHHHHHTS-S-----

Radius of gyration: 22.53 Å; Cα contacts (8 Å, |Δi|>4): 349; chains: 1; bounding box: 63×40×80 Å

pLDDT: mean 88.78, std 12.69, range [35.03, 98.31]